Protein AF-A0A1Q9GLV5-F1 (afdb_monomer_lite)

Foldseek 3Di:
DDYDDDDDDDDDDDDDDDDDDDDDDDDDDDDDPPPDDPDDPDVVVVPPVVVPPPDPPQPDDDPDDDDDCCLPPVDDPDQVSQAAFQDALLVVLCLLVDDVVDPSPSLQVVCVVVVHHQADWLCVQAQVVQQDWDDLPPLQKIKGWDCVLWPRHGSNVLSVVQQFLPTWTWMWMFGPDPPDDGDTDIDTARQGNLSSLLSSLQSQLCCCVGHYVDPHHNVRSNVLSVVLVSQLVNVQSVCCVVPVDDDSVDPSNNVSSVVSSVVRVRGD

pLDDT: mean 71.19, std 22.94, range [28.81, 94.62]

Organism: NCBI:txid1903952

Secondary structure (DSSP, 8-state):
--------------------------------TTS--SS-SSGGGGTTGGG----GGGS---SS----THHHHS--S-GGGSPBPPPPHHHHHHHHH--TTSTTHHHHHHHHHTT--TTSBHHHHHTGGGSS-EE-TTTSEEEEE-TTTS---BHHHHTTSTT-TT--EEEEEEESS-SS----EEEEE--TTHHHHHHHHHHHHHSTTTTB--S--HHHHHHHHHHHHHHHHHHHHHHHHHHSS--TT-HHHHHHHHHHHHHH----

Structure (mmCIF, N/CA/C/O backbone):
data_AF-A0A1Q9GLV5-F1
#
_entry.id   AF-A0A1Q9GLV5-F1
#
loop_
_atom_site.group_PDB
_atom_site.id
_atom_site.type_symbol
_atom_site.label_atom_id
_atom_site.label_alt_id
_atom_site.label_comp_id
_atom_site.label_asym_id
_atom_site.label_entity_id
_atom_site.label_seq_id
_atom_site.pdbx_PDB_ins_code
_atom_site.Cartn_x
_atom_site.Cartn_y
_at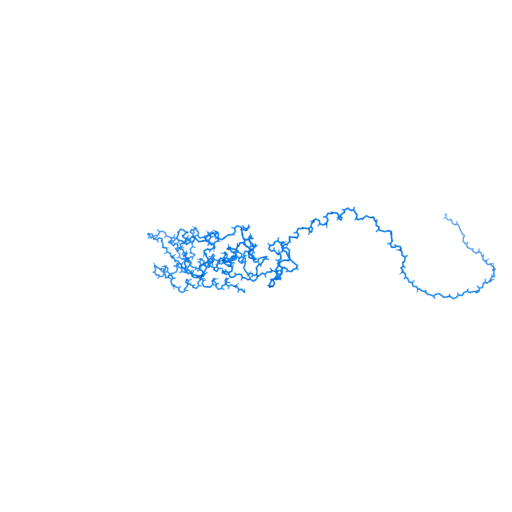om_site.Cartn_z
_atom_site.occupancy
_atom_site.B_iso_or_equiv
_atom_site.auth_seq_id
_atom_site.auth_comp_id
_atom_site.auth_asym_id
_atom_site.auth_atom_id
_atom_site.pdbx_PDB_model_num
ATOM 1 N N . MET A 1 1 ? 102.477 36.289 12.787 1.00 35.75 1 MET A N 1
ATOM 2 C CA . MET A 1 1 ? 102.521 35.799 11.394 1.00 35.75 1 MET A CA 1
ATOM 3 C C . MET A 1 1 ? 101.622 36.728 10.584 1.00 35.75 1 MET A C 1
ATOM 5 O O . MET A 1 1 ? 100.422 36.513 10.580 1.00 35.75 1 MET A O 1
ATOM 9 N N . ASN A 1 2 ? 102.067 37.931 10.198 1.00 30.98 2 ASN A N 1
ATOM 10 C CA . ASN A 1 2 ? 103.143 38.253 9.235 1.00 30.98 2 ASN A CA 1
ATOM 11 C C . ASN A 1 2 ? 102.692 37.824 7.821 1.00 30.98 2 ASN A C 1
ATOM 13 O O . ASN A 1 2 ? 102.516 36.631 7.608 1.00 30.98 2 ASN A O 1
ATOM 17 N N . GLN A 1 3 ? 102.252 38.760 6.964 1.00 30.94 3 GLN A N 1
ATOM 18 C CA . GLN A 1 3 ? 103.076 39.624 6.078 1.00 30.94 3 GLN A CA 1
ATOM 19 C C . GLN A 1 3 ? 103.468 38.882 4.773 1.00 30.94 3 GLN A C 1
ATOM 21 O O . GLN A 1 3 ? 103.772 37.698 4.833 1.00 30.94 3 GLN A O 1
ATOM 26 N N . ASP A 1 4 ? 103.484 39.491 3.577 1.00 33.00 4 ASP A N 1
ATOM 27 C CA . ASP A 1 4 ? 103.386 40.927 3.240 1.00 33.00 4 ASP A CA 1
ATOM 28 C C . ASP A 1 4 ? 103.011 41.203 1.751 1.00 33.00 4 ASP A C 1
ATOM 30 O O . ASP A 1 4 ? 102.854 40.262 0.976 1.00 33.00 4 ASP A O 1
ATOM 34 N N . LYS A 1 5 ? 103.020 42.497 1.365 1.00 37.03 5 LYS A N 1
ATOM 35 C CA . LYS A 1 5 ? 103.255 43.089 0.015 1.00 37.03 5 LYS A CA 1
ATOM 36 C C . LYS A 1 5 ? 102.122 43.226 -1.030 1.00 37.03 5 LYS A C 1
ATOM 38 O O . LYS A 1 5 ? 101.892 42.360 -1.863 1.00 37.03 5 LYS A O 1
ATOM 43 N N . SER A 1 6 ? 101.513 44.421 -1.016 1.00 33.56 6 SER A N 1
ATOM 44 C CA . SER A 1 6 ? 101.646 45.529 -2.010 1.00 33.56 6 SER A CA 1
ATOM 45 C C . SER A 1 6 ? 101.788 45.270 -3.533 1.00 33.56 6 SER A C 1
ATOM 47 O O . SER A 1 6 ? 102.523 44.390 -3.961 1.00 33.56 6 SER A O 1
ATOM 49 N N . ALA A 1 7 ? 101.195 46.174 -4.334 1.00 32.94 7 ALA A N 1
ATOM 50 C CA . ALA A 1 7 ? 101.165 46.208 -5.813 1.00 32.94 7 ALA A CA 1
ATOM 51 C C . ALA A 1 7 ? 102.219 47.161 -6.464 1.00 32.94 7 ALA A C 1
ATOM 53 O O . ALA A 1 7 ? 103.202 47.474 -5.796 1.00 32.94 7 ALA A O 1
ATOM 54 N N . ILE A 1 8 ? 101.938 47.673 -7.694 1.00 35.97 8 ILE A N 1
ATOM 55 C CA . ILE A 1 8 ? 102.691 48.666 -8.536 1.00 35.97 8 ILE A CA 1
ATOM 56 C C . ILE A 1 8 ? 103.732 47.988 -9.492 1.00 35.97 8 ILE A C 1
ATOM 58 O O . ILE A 1 8 ? 104.358 47.029 -9.053 1.00 35.97 8 ILE A O 1
ATOM 62 N N . HIS A 1 9 ? 103.961 48.319 -10.791 1.00 29.77 9 HIS A N 1
ATOM 63 C CA . HIS A 1 9 ? 103.621 49.457 -11.702 1.00 29.77 9 HIS A CA 1
ATOM 64 C C . HIS A 1 9 ? 103.436 49.032 -13.205 1.00 29.77 9 HIS A C 1
ATOM 66 O O . HIS A 1 9 ? 103.974 48.010 -13.618 1.00 29.77 9 HIS A O 1
ATOM 72 N N . ASP A 1 10 ? 102.727 49.872 -13.981 1.00 30.47 10 ASP A N 1
ATOM 73 C CA . ASP A 1 10 ? 102.897 50.390 -15.376 1.00 30.47 10 ASP A CA 1
ATOM 74 C C . ASP A 1 10 ? 103.252 49.558 -16.645 1.00 30.47 10 ASP A C 1
ATOM 76 O O . ASP A 1 10 ? 104.354 49.052 -16.820 1.00 30.47 10 ASP A O 1
ATOM 80 N N . ASP A 1 11 ? 102.283 49.571 -17.582 1.00 31.55 11 ASP A N 1
ATOM 81 C CA . ASP A 1 11 ? 102.237 50.291 -18.890 1.00 31.55 11 ASP A CA 1
ATOM 82 C C . ASP A 1 11 ? 103.284 50.103 -20.026 1.00 31.55 11 ASP A C 1
ATOM 84 O O . ASP A 1 11 ? 104.479 50.346 -19.864 1.00 31.55 11 ASP A O 1
ATOM 88 N N . SER A 1 12 ? 102.781 49.790 -21.240 1.00 31.00 12 SER A N 1
ATOM 89 C CA . SER A 1 12 ? 102.971 50.536 -22.521 1.00 31.00 12 SER A CA 1
ATOM 90 C C . SER A 1 12 ? 102.646 49.682 -23.776 1.00 31.00 12 SER A C 1
ATOM 92 O O . SER A 1 12 ? 102.962 48.495 -23.807 1.00 31.00 12 SER A O 1
ATOM 94 N N . GLY A 1 13 ? 102.063 50.272 -24.847 1.00 28.81 13 GLY A N 1
ATOM 95 C CA . GLY A 1 13 ? 102.130 49.684 -26.214 1.00 28.81 13 GLY A CA 1
ATOM 96 C C . GLY A 1 13 ? 100.891 49.658 -27.148 1.00 28.81 13 GLY A C 1
ATOM 97 O O . GLY A 1 13 ? 100.452 48.579 -27.514 1.00 28.81 13 GLY A O 1
ATOM 98 N N . GLN A 1 14 ? 100.417 50.827 -27.606 1.00 31.78 14 GLN A N 1
ATOM 99 C CA . GLN A 1 14 ? 99.788 51.126 -28.928 1.00 31.78 14 GLN A CA 1
ATOM 100 C C . GLN A 1 14 ? 98.630 50.272 -29.535 1.00 31.78 14 GLN A C 1
ATOM 102 O O . GLN A 1 14 ? 98.791 49.126 -29.933 1.00 31.78 14 GLN A O 1
ATOM 107 N N . GLU A 1 15 ? 97.487 50.951 -29.741 1.00 31.88 15 GLU A N 1
ATOM 108 C CA . GLU A 1 15 ? 96.717 51.136 -31.005 1.00 31.88 15 GLU A CA 1
ATOM 109 C C . GLU A 1 15 ? 96.939 50.142 -32.180 1.00 31.88 15 GLU A C 1
ATOM 111 O O . GLU A 1 15 ? 98.065 49.931 -32.617 1.00 31.88 15 GLU A O 1
ATOM 116 N N . SER A 1 16 ? 95.925 49.595 -32.876 1.00 33.28 16 SER A N 1
ATOM 117 C CA . SER A 1 16 ? 94.488 49.950 -33.060 1.00 33.28 16 SER A CA 1
ATOM 118 C C . SER A 1 16 ? 93.696 48.697 -33.584 1.00 33.28 16 SER A C 1
ATOM 120 O O . SER A 1 16 ? 94.214 47.596 -33.430 1.00 33.28 16 SER A O 1
ATOM 122 N N . ASN A 1 17 ? 92.478 48.672 -34.171 1.00 31.92 17 ASN A N 1
ATOM 123 C CA . ASN A 1 17 ? 91.589 49.688 -34.773 1.00 31.92 17 ASN A CA 1
ATOM 124 C C . ASN A 1 17 ? 90.102 49.214 -34.903 1.00 31.92 17 ASN A C 1
ATOM 126 O O . ASN A 1 17 ? 89.716 48.190 -34.345 1.00 31.92 17 ASN A O 1
ATOM 130 N N . SER A 1 18 ? 89.286 49.975 -35.645 1.00 36.53 18 SER A N 1
ATOM 131 C CA . SER A 1 18 ? 87.864 49.796 -36.028 1.00 36.53 18 SER A CA 1
ATOM 132 C C . SER A 1 18 ? 87.563 48.614 -36.984 1.00 36.53 18 SER A C 1
ATOM 134 O O . SER A 1 18 ? 88.443 48.219 -37.746 1.00 36.53 18 SER A O 1
ATOM 136 N N . ALA A 1 19 ? 86.348 48.031 -37.085 1.00 34.34 19 ALA A N 1
ATOM 137 C CA . ALA A 1 19 ? 85.066 48.074 -36.323 1.00 34.34 19 ALA A CA 1
ATOM 138 C C . ALA A 1 19 ? 84.216 46.802 -36.731 1.00 34.34 19 ALA A C 1
ATOM 140 O O . ALA A 1 19 ? 84.849 45.815 -37.098 1.00 34.34 19 ALA A O 1
ATOM 141 N N . ASP A 1 20 ? 82.873 46.633 -36.720 1.00 30.88 20 ASP A N 1
ATOM 142 C CA . ASP A 1 20 ? 81.690 47.513 -36.555 1.00 30.88 20 ASP A CA 1
ATOM 143 C C . ASP A 1 20 ? 80.352 46.725 -36.324 1.00 30.88 20 ASP A C 1
ATOM 145 O O . ASP A 1 20 ? 80.324 45.509 -36.502 1.00 30.88 20 ASP A O 1
ATOM 149 N N . ASN A 1 21 ? 79.251 47.442 -36.023 1.00 36.94 21 ASN A N 1
ATOM 150 C CA . ASN A 1 21 ? 77.799 47.102 -36.110 1.00 36.94 21 ASN A CA 1
ATOM 151 C C . ASN A 1 21 ? 77.153 45.916 -35.320 1.00 36.94 21 ASN A C 1
ATOM 153 O O . ASN A 1 21 ? 77.114 44.773 -35.769 1.00 36.94 21 ASN A O 1
ATOM 157 N N . ASP A 1 22 ? 76.508 46.285 -34.201 1.00 31.33 22 ASP A N 1
ATOM 158 C CA . ASP A 1 22 ? 75.138 45.976 -33.698 1.00 31.33 22 ASP A CA 1
ATOM 159 C C . ASP A 1 22 ? 74.426 44.586 -33.748 1.00 31.33 22 ASP A C 1
ATOM 161 O O . ASP A 1 22 ? 74.103 44.033 -34.795 1.00 31.33 22 ASP A O 1
ATOM 165 N N . VAL A 1 23 ? 74.057 44.102 -32.540 1.00 38.62 23 VAL A N 1
ATOM 166 C CA . VAL A 1 23 ? 72.680 43.957 -31.952 1.00 38.62 23 VAL A CA 1
ATOM 167 C C . VAL A 1 23 ? 71.500 43.698 -32.939 1.00 38.62 23 VAL A C 1
ATOM 169 O O . VAL A 1 23 ? 71.318 44.441 -33.890 1.00 38.62 23 VAL A O 1
ATOM 172 N N . ASP A 1 24 ? 70.595 42.707 -32.789 1.00 30.02 24 ASP A N 1
ATOM 173 C CA . ASP A 1 24 ? 69.767 42.353 -31.608 1.00 30.02 24 ASP A CA 1
ATOM 174 C C . ASP A 1 24 ? 69.281 40.865 -31.559 1.00 30.02 24 ASP A C 1
ATOM 176 O O . ASP A 1 24 ? 69.601 40.019 -32.393 1.00 30.02 24 ASP A O 1
ATOM 180 N N . ARG A 1 25 ? 68.479 40.551 -30.533 1.00 36.19 25 ARG A N 1
ATOM 181 C CA . ARG A 1 25 ? 67.848 39.278 -30.148 1.00 36.19 25 ARG A CA 1
ATOM 182 C C . ARG A 1 25 ? 66.867 38.665 -31.159 1.00 36.19 25 ARG A C 1
ATOM 184 O O . ARG A 1 25 ? 65.949 39.315 -31.647 1.00 36.19 25 ARG A O 1
ATOM 191 N N . SER A 1 26 ? 66.820 37.333 -31.142 1.00 31.53 26 SER A N 1
ATOM 192 C CA . SER A 1 26 ? 65.590 36.616 -30.747 1.00 31.53 26 SER A CA 1
ATOM 193 C C . SER A 1 26 ? 65.948 35.289 -30.057 1.00 31.53 26 SER A C 1
ATOM 195 O O . SER A 1 26 ? 67.096 34.847 -30.116 1.00 31.53 26 SER A O 1
ATOM 197 N N . ALA A 1 27 ? 65.011 34.690 -29.316 1.00 38.31 27 ALA A N 1
ATOM 198 C CA . ALA A 1 27 ? 65.270 33.529 -28.459 1.00 38.31 27 ALA A CA 1
ATOM 199 C C . ALA A 1 27 ? 64.507 32.272 -28.912 1.00 38.31 27 ALA A C 1
ATOM 201 O O . ALA A 1 27 ? 63.450 32.370 -29.522 1.00 38.31 27 ALA A O 1
ATOM 202 N N . THR A 1 28 ? 65.027 31.104 -28.510 1.00 36.38 28 THR A N 1
ATOM 203 C CA . THR A 1 28 ? 64.319 29.807 -28.409 1.00 36.38 28 THR A CA 1
ATOM 204 C C . THR A 1 28 ? 63.501 29.331 -29.620 1.00 36.38 28 THR A C 1
ATOM 206 O O . THR A 1 28 ? 62.328 29.653 -29.739 1.00 36.38 28 THR A O 1
ATOM 209 N N . GLU A 1 29 ? 64.045 28.389 -30.396 1.00 36.31 29 GLU A N 1
ATOM 210 C CA . GLU A 1 29 ? 63.700 26.951 -30.322 1.00 36.31 29 GLU A CA 1
ATOM 211 C C . GLU A 1 29 ? 64.567 26.132 -31.303 1.00 36.31 29 GLU A C 1
ATOM 213 O O . GLU A 1 29 ? 64.920 26.613 -32.374 1.00 36.31 29 GLU A O 1
ATOM 218 N N . GLY A 1 30 ? 64.947 24.889 -30.957 1.00 37.47 30 GLY A N 1
ATOM 219 C CA . GLY A 1 30 ? 65.794 24.088 -31.862 1.00 37.47 30 GLY A CA 1
ATOM 220 C C . GLY A 1 30 ? 66.530 22.879 -31.275 1.00 37.47 30 GLY A C 1
ATOM 221 O O . GLY A 1 30 ? 67.746 22.780 -31.423 1.00 37.47 30 GLY A O 1
ATOM 222 N N . LYS A 1 31 ? 65.840 21.929 -30.621 1.00 36.25 31 LYS A N 1
ATOM 223 C CA . LYS A 1 31 ? 66.461 20.656 -30.180 1.00 36.25 31 LYS A CA 1
ATOM 224 C C . LYS A 1 31 ? 65.655 19.411 -30.582 1.00 36.25 31 LYS A C 1
ATOM 226 O O . LYS A 1 31 ? 64.683 19.055 -29.933 1.00 36.25 31 LYS A O 1
ATOM 231 N N . SER A 1 32 ? 66.130 18.763 -31.653 1.00 44.03 32 SER A N 1
ATOM 232 C CA . SER A 1 32 ? 65.918 17.371 -32.114 1.00 44.03 32 SER A CA 1
ATOM 233 C C . SER A 1 32 ? 64.623 16.630 -31.717 1.00 44.03 32 SER A C 1
ATOM 235 O O . SER A 1 32 ? 64.441 16.196 -30.581 1.00 44.03 32 SER A O 1
ATOM 237 N N . ARG A 1 33 ? 63.769 16.339 -32.711 1.00 49.41 33 ARG A N 1
ATOM 238 C CA . ARG A 1 33 ? 62.456 15.680 -32.526 1.00 49.41 33 ARG A CA 1
ATOM 239 C C . ARG A 1 33 ? 62.492 14.138 -32.423 1.00 49.41 33 ARG A C 1
ATOM 241 O O . ARG A 1 33 ? 61.428 13.531 -32.351 1.00 49.41 33 ARG A O 1
ATOM 248 N N . PHE A 1 34 ? 63.667 13.490 -32.412 1.00 41.31 34 PHE A N 1
ATOM 249 C CA . PHE A 1 34 ? 63.786 12.030 -32.628 1.00 41.31 34 PHE A CA 1
ATOM 250 C C . PHE A 1 34 ? 64.564 11.218 -31.566 1.00 41.31 34 PHE A C 1
ATOM 252 O O . PHE A 1 34 ? 64.985 10.102 -31.852 1.00 41.31 34 PHE A O 1
ATOM 259 N N . SER A 1 35 ? 64.704 11.697 -30.320 1.00 43.44 35 SER A N 1
ATOM 260 C CA . SER A 1 35 ? 65.386 10.929 -29.247 1.00 43.44 35 SER A CA 1
ATOM 261 C C . SER A 1 35 ? 64.619 10.833 -27.913 1.00 43.44 35 SER A C 1
ATOM 263 O O . SER A 1 35 ? 65.161 11.083 -26.839 1.00 43.44 35 SER A O 1
ATOM 265 N N . ARG A 1 36 ? 63.328 10.458 -27.963 1.00 43.69 36 ARG A N 1
ATOM 266 C CA . ARG A 1 36 ? 62.525 10.029 -26.788 1.00 43.69 36 ARG A CA 1
ATOM 267 C C . ARG A 1 36 ? 61.497 8.933 -27.143 1.00 43.69 36 ARG A C 1
ATOM 269 O O . ARG A 1 36 ? 60.293 9.160 -27.082 1.00 43.69 36 ARG A O 1
ATOM 276 N N . ARG A 1 37 ? 61.957 7.729 -27.518 1.00 53.66 37 ARG A N 1
ATOM 277 C CA . ARG A 1 37 ? 61.105 6.525 -27.707 1.00 53.66 37 ARG A CA 1
ATOM 278 C C . ARG A 1 37 ? 61.757 5.239 -27.169 1.00 53.66 37 ARG A C 1
ATOM 280 O O . ARG A 1 37 ? 62.260 4.424 -27.931 1.00 53.66 37 ARG A O 1
ATOM 287 N N . ARG A 1 38 ? 61.741 5.114 -25.838 1.00 52.00 38 ARG A N 1
ATOM 288 C CA . ARG A 1 38 ? 61.977 3.954 -24.937 1.00 52.00 38 ARG A CA 1
ATOM 289 C C . ARG A 1 38 ? 61.998 4.615 -23.543 1.00 52.00 38 ARG A C 1
ATOM 291 O O . ARG A 1 38 ? 62.852 5.461 -23.323 1.00 52.00 38 ARG A O 1
ATOM 298 N N . PHE A 1 39 ? 61.046 4.434 -22.627 1.00 46.28 39 PHE A N 1
ATOM 299 C CA . PHE A 1 39 ? 60.157 3.298 -22.358 1.00 46.28 39 PHE A CA 1
ATOM 300 C C . PHE A 1 39 ? 58.669 3.706 -22.300 1.00 46.28 39 PHE A C 1
ATOM 302 O O . PHE A 1 39 ? 58.315 4.538 -21.477 1.00 46.28 39 PHE A O 1
ATOM 309 N N . LEU A 1 40 ? 57.798 3.068 -23.097 1.00 47.00 40 LEU A N 1
ATOM 310 C CA . LEU A 1 40 ? 56.334 2.972 -22.874 1.00 47.00 40 LEU A CA 1
ATOM 311 C C . LEU A 1 40 ? 55.751 1.706 -23.561 1.00 47.00 40 LEU A C 1
ATOM 313 O O . LEU A 1 40 ? 54.698 1.742 -24.188 1.00 47.00 40 LEU A O 1
ATOM 317 N N . HIS A 1 41 ? 56.447 0.565 -23.470 1.00 45.41 41 HIS A N 1
ATOM 318 C CA . HIS A 1 41 ? 56.042 -0.697 -24.117 1.00 45.41 41 HIS A CA 1
ATOM 319 C C . HIS A 1 41 ? 55.951 -1.873 -23.130 1.00 45.41 41 HIS A C 1
ATOM 321 O O . HIS A 1 41 ? 56.657 -2.865 -23.261 1.00 45.41 41 HIS A O 1
ATOM 327 N N . THR A 1 42 ? 55.035 -1.759 -22.166 1.00 45.97 42 THR A N 1
ATOM 328 C CA . THR A 1 42 ? 54.494 -2.897 -21.388 1.00 45.97 42 THR A CA 1
ATOM 329 C C . THR A 1 42 ? 53.065 -2.607 -20.922 1.00 45.97 42 THR A C 1
ATOM 331 O O . THR A 1 42 ? 52.165 -3.401 -21.178 1.00 45.97 42 THR A O 1
ATOM 334 N N . SER A 1 43 ? 52.805 -1.429 -20.344 1.00 42.91 43 SER A N 1
ATOM 335 C CA . SER A 1 43 ? 51.483 -1.081 -19.781 1.00 42.91 43 SER A CA 1
ATOM 336 C C . SER A 1 43 ? 50.356 -0.910 -20.813 1.00 42.91 43 SER A C 1
ATOM 338 O O . SER A 1 43 ? 49.184 -1.022 -20.468 1.00 42.91 43 SER A O 1
ATOM 340 N N . ALA A 1 44 ? 50.680 -0.663 -22.088 1.00 44.12 44 ALA A N 1
ATOM 341 C CA . ALA A 1 44 ? 49.685 -0.478 -23.150 1.00 44.12 44 ALA A CA 1
ATOM 342 C C . ALA A 1 44 ? 49.002 -1.788 -23.602 1.00 44.12 44 ALA A C 1
ATOM 344 O O . ALA A 1 44 ? 47.941 -1.740 -24.221 1.00 44.12 44 ALA A O 1
ATOM 345 N N . ALA A 1 45 ? 49.571 -2.958 -23.283 1.00 44.56 45 ALA A N 1
ATOM 346 C CA . ALA A 1 45 ? 49.066 -4.255 -23.746 1.00 44.56 45 ALA A CA 1
ATOM 347 C C . ALA A 1 45 ? 47.826 -4.767 -22.981 1.00 44.56 45 ALA A C 1
ATOM 349 O O . ALA A 1 45 ? 47.166 -5.692 -23.443 1.00 44.56 45 ALA A O 1
ATOM 350 N N . ILE A 1 46 ? 47.489 -4.168 -21.832 1.00 43.34 46 ILE A N 1
ATOM 351 C CA . ILE A 1 46 ? 46.376 -4.604 -20.963 1.00 43.34 46 ILE A CA 1
ATOM 352 C C . ILE A 1 46 ? 45.102 -3.753 -21.193 1.00 43.34 46 ILE A C 1
ATOM 354 O O . ILE A 1 46 ? 44.014 -4.108 -20.743 1.00 43.34 46 ILE A O 1
ATOM 358 N N . SER A 1 47 ? 45.201 -2.654 -21.955 1.00 43.44 47 SER A N 1
ATOM 359 C CA . SER A 1 47 ? 44.130 -1.654 -22.118 1.00 43.44 47 SER A CA 1
ATOM 360 C C . SER A 1 47 ? 43.465 -1.579 -23.512 1.00 43.44 47 SER A C 1
ATOM 362 O O . SER A 1 47 ? 43.129 -0.489 -23.975 1.00 43.44 47 SER A O 1
ATOM 364 N N . PRO A 1 48 ? 43.240 -2.717 -24.200 1.00 37.56 48 PRO A N 1
ATOM 365 C CA . PRO A 1 48 ? 42.047 -2.836 -25.055 1.00 37.56 48 PRO A CA 1
ATOM 366 C C . PRO A 1 48 ? 40.958 -3.714 -24.426 1.00 37.56 48 PRO A C 1
ATOM 368 O O . PRO A 1 48 ? 39.778 -3.387 -24.512 1.00 37.56 48 PRO A O 1
ATOM 371 N N . VAL A 1 49 ? 41.345 -4.799 -23.743 1.00 37.88 49 VAL A N 1
ATOM 372 C CA . VAL A 1 49 ? 40.417 -5.844 -23.263 1.00 37.88 49 VAL A CA 1
ATOM 373 C C . VAL A 1 49 ? 39.399 -5.289 -22.258 1.00 37.88 49 VAL A C 1
ATOM 375 O O . VAL A 1 49 ? 38.213 -5.599 -22.345 1.00 37.88 49 VAL A O 1
ATOM 378 N N . LEU A 1 50 ? 39.829 -4.393 -21.362 1.00 41.56 50 LEU A N 1
ATOM 379 C CA . LEU A 1 50 ? 38.959 -3.754 -20.363 1.00 41.56 50 LEU A CA 1
ATOM 380 C C . LEU A 1 50 ? 37.927 -2.768 -20.951 1.00 41.56 50 LEU A C 1
ATOM 382 O O . LEU A 1 50 ? 37.007 -2.369 -20.242 1.00 41.56 50 LEU A O 1
ATOM 386 N N . PHE A 1 51 ? 38.023 -2.406 -22.237 1.00 41.88 51 PHE A N 1
ATOM 387 C CA . PHE A 1 51 ? 37.022 -1.584 -22.932 1.00 41.88 51 PHE A CA 1
ATOM 388 C C . PHE A 1 51 ? 36.088 -2.390 -23.855 1.00 41.88 51 PHE A C 1
ATOM 390 O O . PHE A 1 51 ? 35.141 -1.828 -24.412 1.00 41.88 51 PHE A O 1
ATOM 397 N N . SER A 1 52 ? 36.303 -3.703 -23.994 1.00 38.09 52 SER A N 1
ATOM 398 C CA . SER A 1 52 ? 35.628 -4.556 -24.987 1.00 38.09 52 SER A CA 1
ATOM 399 C C . SER A 1 52 ? 34.367 -5.283 -24.492 1.00 38.09 52 SER A C 1
ATOM 401 O O . SER A 1 52 ? 33.832 -6.116 -25.216 1.00 38.09 52 SER A O 1
ATOM 403 N N . LEU A 1 53 ? 33.829 -4.938 -23.314 1.00 37.75 53 LEU A N 1
ATOM 404 C CA . LEU A 1 53 ? 32.510 -5.404 -22.840 1.00 37.75 53 LEU A CA 1
ATOM 405 C C . LEU A 1 53 ? 31.374 -4.386 -23.074 1.00 37.75 53 LEU A C 1
ATOM 407 O O . LEU A 1 53 ? 30.356 -4.387 -22.383 1.00 37.75 53 LEU A O 1
ATOM 411 N N . LYS A 1 54 ? 31.500 -3.545 -24.110 1.00 40.47 54 LYS A N 1
ATOM 412 C CA . LYS A 1 54 ? 30.341 -2.867 -24.711 1.00 40.47 54 LYS A CA 1
ATOM 413 C C . LYS A 1 54 ? 29.527 -3.888 -25.511 1.00 40.47 54 LYS A C 1
ATOM 415 O O . LYS A 1 54 ? 29.894 -4.245 -26.631 1.00 40.47 54 LYS A O 1
ATOM 420 N N . SER A 1 55 ? 28.427 -4.367 -24.934 1.00 38.88 55 SER A N 1
ATOM 421 C CA . SER A 1 55 ? 27.517 -5.295 -25.612 1.00 38.88 55 SER A CA 1
ATOM 422 C C . SER A 1 55 ? 26.952 -4.682 -26.904 1.00 38.88 55 SER A C 1
ATOM 424 O O . SER A 1 55 ? 26.719 -3.475 -27.004 1.00 38.88 55 SER A O 1
ATOM 426 N N . HIS A 1 56 ? 26.710 -5.521 -27.914 1.00 34.72 56 HIS A N 1
ATOM 427 C CA . HIS A 1 56 ? 26.253 -5.092 -29.247 1.00 34.72 56 HIS A CA 1
ATOM 428 C C . HIS A 1 56 ? 24.790 -4.585 -29.289 1.00 34.72 56 HIS A C 1
ATOM 430 O O . HIS A 1 56 ? 24.244 -4.346 -30.360 1.00 34.72 56 HIS A O 1
ATOM 436 N N . ALA A 1 57 ? 24.149 -4.370 -28.137 1.00 41.16 57 ALA A N 1
ATOM 437 C CA . ALA A 1 57 ? 22.749 -3.955 -28.014 1.00 41.16 57 ALA A CA 1
ATOM 438 C C . ALA A 1 57 ? 22.497 -2.446 -28.248 1.00 41.16 57 ALA A C 1
ATOM 440 O O . ALA A 1 57 ? 21.402 -1.964 -27.983 1.00 41.16 57 ALA A O 1
ATOM 441 N N . SER A 1 58 ? 23.497 -1.678 -28.694 1.00 40.06 58 SER A N 1
ATOM 442 C CA . SER A 1 58 ? 23.476 -0.201 -28.693 1.00 40.06 58 SER A CA 1
ATOM 443 C C . SER A 1 58 ? 23.278 0.465 -30.067 1.00 40.06 58 SER A C 1
ATOM 445 O O . SER A 1 58 ? 23.347 1.688 -30.156 1.00 40.06 58 SER A O 1
ATOM 447 N N . TRP A 1 59 ? 23.042 -0.315 -31.131 1.00 36.88 59 TRP A N 1
ATOM 448 C CA . TRP A 1 59 ? 22.995 0.160 -32.529 1.00 36.88 59 TRP A CA 1
ATOM 449 C C . TRP A 1 59 ? 21.732 -0.280 -33.308 1.00 36.88 59 TRP A C 1
ATOM 451 O O . TRP A 1 59 ? 21.733 -0.287 -34.537 1.00 36.88 59 TRP A O 1
ATOM 461 N N . GLY A 1 60 ? 20.645 -0.649 -32.619 1.00 29.77 60 GLY A N 1
ATOM 462 C CA . GLY A 1 60 ? 19.392 -1.094 -33.245 1.00 29.77 60 GLY A CA 1
ATOM 463 C C . GLY A 1 60 ? 18.157 -0.385 -32.686 1.00 29.77 60 GLY A C 1
ATOM 464 O O . GLY A 1 60 ? 17.955 -0.382 -31.478 1.00 29.77 60 GLY A O 1
ATOM 465 N N . SER A 1 61 ? 17.313 0.139 -33.585 1.00 32.09 61 SER A N 1
ATOM 466 C CA . SER A 1 61 ? 16.132 0.980 -33.306 1.00 32.09 61 SER A CA 1
ATOM 467 C C . SER A 1 61 ? 16.461 2.366 -32.706 1.00 32.09 61 SER A C 1
ATOM 469 O O . SER A 1 61 ? 17.379 2.514 -31.910 1.00 32.09 61 SER A O 1
ATOM 471 N N . GLY A 1 62 ? 15.776 3.462 -33.043 1.00 29.28 62 GLY A N 1
ATOM 472 C CA . GLY A 1 62 ? 14.646 3.620 -33.965 1.00 29.28 62 GLY A CA 1
ATOM 473 C C . GLY A 1 62 ? 13.547 4.477 -33.336 1.00 29.28 62 GLY A C 1
ATOM 474 O O . GLY A 1 62 ? 12.758 3.971 -32.553 1.00 29.28 62 GLY A O 1
ATOM 475 N N . ALA A 1 63 ? 13.525 5.770 -33.683 1.00 33.22 63 ALA A N 1
ATOM 476 C CA . ALA A 1 63 ? 12.492 6.764 -33.353 1.00 33.22 63 ALA A CA 1
ATOM 477 C C . ALA A 1 63 ? 11.920 6.747 -31.909 1.00 33.22 63 ALA A C 1
ATOM 479 O O . ALA A 1 63 ? 10.925 6.087 -31.624 1.00 33.22 63 ALA A O 1
ATOM 480 N N . GLY A 1 64 ? 12.468 7.596 -31.026 1.00 34.53 64 GLY A N 1
ATOM 481 C CA . GLY A 1 64 ? 11.749 8.073 -29.827 1.00 34.53 64 GLY A CA 1
ATOM 482 C C . GLY A 1 64 ? 12.394 7.812 -28.462 1.00 34.53 64 GLY A C 1
ATOM 483 O O . GLY A 1 64 ? 11.934 8.379 -27.477 1.00 34.53 64 GLY A O 1
ATOM 484 N N . GLY A 1 65 ? 13.464 7.017 -28.377 1.00 37.91 65 GLY A N 1
ATOM 485 C CA . GLY A 1 65 ? 14.232 6.818 -27.139 1.00 37.91 65 GLY A CA 1
ATOM 486 C C . GLY A 1 65 ? 15.652 7.371 -27.251 1.00 37.91 65 GLY A C 1
ATOM 487 O O . GLY A 1 65 ? 16.387 6.975 -28.153 1.00 37.91 65 GLY A O 1
ATOM 488 N N . GLN A 1 66 ? 16.065 8.257 -26.337 1.00 39.62 66 GLN A N 1
ATOM 489 C CA . GLN A 1 66 ? 17.489 8.575 -26.182 1.00 39.62 66 GLN A CA 1
ATOM 490 C C . GLN A 1 66 ? 18.179 7.444 -25.407 1.00 39.62 66 GLN A C 1
ATOM 492 O O . GLN A 1 66 ? 17.700 6.997 -24.366 1.00 39.62 66 GLN A O 1
ATOM 497 N N . ASN A 1 67 ? 19.284 6.938 -25.959 1.00 43.19 67 ASN A N 1
ATOM 498 C CA . ASN A 1 67 ? 19.899 5.689 -25.515 1.00 43.19 67 ASN A CA 1
ATOM 499 C C . ASN A 1 67 ? 20.578 5.817 -24.147 1.00 43.19 67 ASN A C 1
ATOM 501 O O . ASN A 1 67 ? 21.682 6.346 -24.026 1.00 43.19 67 ASN A O 1
ATOM 505 N N . CYS A 1 68 ? 19.944 5.231 -23.136 1.00 47.00 68 CYS A N 1
ATOM 506 C CA . CYS A 1 68 ? 20.430 5.195 -21.766 1.00 47.00 68 CYS A CA 1
ATOM 507 C C . CYS A 1 68 ? 20.700 3.757 -21.330 1.00 47.00 68 CYS A C 1
ATOM 509 O O . CYS A 1 68 ? 19.830 3.061 -20.808 1.00 47.00 68 CYS A O 1
ATOM 511 N N . SER A 1 69 ? 21.944 3.312 -21.516 1.00 43.16 69 SER A N 1
ATOM 512 C CA . SER A 1 69 ? 22.381 1.943 -21.223 1.00 43.16 69 SER A CA 1
ATOM 513 C C . SER A 1 69 ? 22.436 1.593 -19.728 1.00 43.16 69 SER A C 1
ATOM 515 O O . SER A 1 69 ? 22.874 0.496 -19.396 1.00 43.16 69 SER A O 1
ATOM 517 N N . ILE A 1 70 ? 21.962 2.461 -18.820 1.00 45.56 70 ILE A N 1
ATOM 518 C CA . ILE A 1 70 ? 21.975 2.261 -17.356 1.00 45.56 70 ILE A CA 1
ATOM 519 C C . ILE A 1 70 ? 21.440 0.879 -16.962 1.00 45.56 70 ILE A C 1
ATOM 521 O O . ILE A 1 70 ? 22.089 0.189 -16.180 1.00 45.56 70 ILE A O 1
ATOM 525 N N . MET A 1 71 ? 20.329 0.432 -17.565 1.00 40.06 71 MET A N 1
ATOM 526 C CA . MET A 1 71 ? 19.709 -0.876 -17.286 1.00 40.06 71 MET A CA 1
ATOM 527 C C . MET A 1 71 ? 20.591 -2.100 -17.624 1.00 40.06 71 MET A C 1
ATOM 529 O O . MET A 1 71 ? 20.213 -3.220 -17.294 1.00 40.06 71 MET A O 1
ATOM 533 N N . VAL A 1 72 ? 21.734 -1.911 -18.297 1.00 40.97 72 VAL A N 1
ATOM 534 C CA . VAL A 1 72 ? 22.651 -2.982 -18.735 1.00 40.97 72 VAL A CA 1
ATOM 535 C C . VAL A 1 72 ? 24.114 -2.709 -18.345 1.00 40.97 72 VAL A C 1
ATOM 537 O O . VAL A 1 72 ? 24.861 -3.657 -18.120 1.00 40.97 72 VAL A O 1
ATOM 540 N N . SER A 1 73 ? 24.545 -1.444 -18.254 1.00 42.19 73 SER A N 1
ATOM 541 C CA . SER A 1 73 ? 25.952 -1.059 -18.044 1.00 42.19 73 SER A CA 1
ATOM 542 C C . SER A 1 73 ? 26.229 -0.185 -16.818 1.00 42.19 73 SER A C 1
ATOM 544 O O . SER A 1 73 ? 27.399 0.101 -16.565 1.00 42.19 73 SER A O 1
ATOM 546 N N . GLY A 1 74 ? 25.207 0.301 -16.100 1.00 40.47 74 GLY A N 1
ATOM 547 C CA . GLY A 1 74 ? 25.331 1.223 -14.954 1.00 40.47 74 GLY A CA 1
ATOM 548 C C . GLY A 1 74 ? 25.813 2.644 -15.302 1.00 40.47 74 GLY A C 1
ATOM 549 O O . GLY A 1 74 ? 25.248 3.625 -14.831 1.00 40.47 74 GLY A O 1
ATOM 550 N N . ASN A 1 75 ? 26.807 2.767 -16.181 1.00 42.91 75 ASN A N 1
ATOM 551 C CA . ASN A 1 75 ? 27.319 4.031 -16.702 1.00 42.91 75 ASN A CA 1
ATOM 552 C C . ASN A 1 75 ? 26.413 4.607 -17.799 1.00 42.91 75 ASN A C 1
ATOM 554 O O . ASN A 1 75 ? 26.093 3.912 -18.766 1.00 42.91 75 ASN A O 1
ATOM 558 N N . ALA A 1 76 ? 26.113 5.903 -17.695 1.00 51.12 76 ALA A N 1
ATOM 559 C CA . ALA A 1 76 ? 25.607 6.744 -18.777 1.00 51.12 76 ALA A CA 1
ATOM 560 C C . ALA A 1 76 ? 26.292 8.118 -18.739 1.00 51.12 76 ALA A C 1
ATOM 562 O O . ALA A 1 76 ? 26.592 8.634 -17.665 1.00 51.12 76 ALA A O 1
ATOM 563 N N . SER A 1 77 ? 26.510 8.724 -19.910 1.00 44.31 77 SER A N 1
ATOM 564 C CA . SER A 1 77 ? 27.227 10.003 -20.055 1.00 44.31 77 SER A CA 1
ATOM 565 C C . SER A 1 77 ? 26.528 11.188 -19.378 1.00 44.31 77 SER A C 1
ATOM 567 O O . SER A 1 77 ? 27.172 12.184 -19.067 1.00 44.31 77 SER A O 1
ATOM 569 N N . ASN A 1 78 ? 25.214 11.090 -19.161 1.00 46.41 78 ASN A N 1
ATOM 570 C CA . ASN A 1 78 ? 24.438 12.020 -18.350 1.00 46.41 78 ASN A CA 1
ATOM 571 C C . ASN A 1 78 ? 23.286 11.252 -17.668 1.00 46.41 78 ASN A C 1
ATOM 573 O O . ASN A 1 78 ? 22.257 11.021 -18.305 1.00 46.41 78 ASN A O 1
ATOM 577 N N . PRO A 1 79 ? 23.424 10.836 -16.393 1.00 49.56 79 PRO A N 1
ATOM 578 C CA . PRO A 1 79 ? 22.400 10.035 -15.722 1.00 49.56 79 PRO A CA 1
ATOM 579 C C . PRO A 1 79 ? 21.084 10.796 -15.497 1.00 49.56 79 PRO A C 1
ATOM 581 O O . PRO A 1 79 ? 20.029 10.170 -15.440 1.00 49.56 79 PRO A O 1
ATOM 584 N N . GLN A 1 80 ? 21.102 12.134 -15.444 1.00 48.84 80 GLN A N 1
ATOM 585 C CA . GLN A 1 80 ? 19.884 12.939 -15.274 1.00 48.84 80 GLN A CA 1
ATOM 586 C C . GLN A 1 80 ? 18.983 12.921 -16.518 1.00 48.84 80 GLN A C 1
ATOM 588 O O . GLN A 1 80 ? 17.767 13.040 -16.378 1.00 48.84 80 GLN A O 1
ATOM 593 N N . LEU A 1 81 ? 19.551 12.722 -17.714 1.00 46.44 81 LEU A N 1
ATOM 594 C CA . LEU A 1 81 ? 18.796 12.494 -18.958 1.00 46.44 81 LEU A CA 1
ATOM 595 C C . LEU A 1 81 ? 18.327 11.035 -19.119 1.00 46.44 81 LEU A C 1
ATOM 597 O O . LEU A 1 81 ? 17.645 10.718 -20.088 1.00 46.44 81 LEU A O 1
ATOM 601 N N . CYS A 1 82 ? 18.685 10.153 -18.181 1.00 55.06 82 CYS A N 1
ATOM 602 C CA . CYS A 1 82 ? 18.453 8.710 -18.262 1.00 55.06 82 CYS A CA 1
ATOM 603 C C . CYS A 1 82 ? 17.495 8.146 -17.206 1.00 55.06 82 CYS A C 1
ATOM 605 O O . CYS A 1 82 ? 17.223 6.945 -17.201 1.00 55.06 82 CYS A O 1
ATOM 607 N N . SER A 1 83 ? 16.982 8.999 -16.325 1.00 58.88 83 SER A N 1
ATOM 608 C CA . SER A 1 83 ? 15.910 8.668 -15.393 1.00 58.88 83 SER A CA 1
ATOM 609 C C . SER A 1 83 ? 14.547 8.819 -16.076 1.00 58.88 83 SER A C 1
ATOM 611 O O . SER A 1 83 ? 14.246 9.904 -16.575 1.00 58.88 83 SER A O 1
ATOM 613 N N . TYR A 1 84 ? 13.719 7.779 -16.049 1.00 72.94 84 TYR A N 1
ATOM 614 C CA . TYR A 1 84 ? 12.328 7.844 -16.502 1.00 72.94 84 TYR A CA 1
ATOM 615 C C . TYR A 1 84 ? 11.443 8.557 -15.478 1.00 72.94 84 TYR A C 1
ATOM 617 O O . TYR A 1 84 ? 11.728 8.537 -14.282 1.00 72.94 84 TYR A O 1
ATOM 625 N N . ASP A 1 85 ? 10.343 9.135 -15.941 1.00 82.62 85 ASP A N 1
ATOM 626 C CA . ASP A 1 85 ? 9.245 9.601 -15.097 1.00 82.62 85 ASP A CA 1
ATOM 627 C C . ASP A 1 85 ? 8.546 8.460 -14.334 1.00 82.62 85 ASP A C 1
ATOM 629 O O . ASP A 1 85 ? 8.722 7.274 -14.641 1.00 82.62 85 ASP A O 1
ATOM 633 N N . ALA A 1 86 ? 7.791 8.821 -13.294 1.00 87.62 86 ALA A N 1
ATOM 634 C CA . ALA A 1 86 ? 7.184 7.870 -12.369 1.00 87.62 86 ALA A CA 1
ATOM 635 C C . ALA A 1 86 ? 6.110 7.011 -13.057 1.00 87.62 86 ALA A C 1
ATOM 637 O O . ALA A 1 86 ? 5.115 7.507 -13.579 1.00 87.62 86 ALA A O 1
ATOM 638 N N . VAL A 1 87 ? 6.311 5.692 -13.043 1.00 89.50 87 VAL A N 1
ATOM 639 C CA . VAL A 1 87 ? 5.574 4.749 -13.887 1.00 89.50 87 VAL A CA 1
ATOM 640 C C . VAL A 1 87 ? 4.214 4.397 -13.279 1.00 89.50 87 VAL A C 1
ATOM 642 O O . VAL A 1 87 ? 4.122 3.965 -12.128 1.00 89.50 87 VAL A O 1
ATOM 645 N N . ASP A 1 88 ? 3.151 4.538 -14.071 1.00 91.00 88 ASP A N 1
ATOM 646 C CA . ASP A 1 88 ? 1.782 4.223 -13.661 1.00 91.00 88 ASP A CA 1
ATOM 647 C C . ASP A 1 88 ? 1.542 2.700 -13.456 1.00 91.00 88 ASP A C 1
ATOM 649 O O . ASP A 1 88 ? 2.306 1.857 -13.947 1.00 91.00 88 ASP A O 1
ATOM 653 N N . PRO A 1 89 ? 0.458 2.286 -12.766 1.00 91.62 89 PRO A N 1
ATOM 654 C CA . PRO A 1 89 ? 0.205 0.871 -12.494 1.00 91.62 89 PRO A CA 1
ATOM 655 C C . PRO A 1 89 ? -0.082 -0.008 -13.724 1.00 91.62 89 PRO A C 1
ATOM 657 O O . PRO A 1 89 ? 0.177 -1.213 -13.686 1.00 91.62 89 PRO A O 1
ATOM 660 N N . GLN A 1 90 ? -0.627 0.546 -14.810 1.00 90.69 90 GLN A N 1
ATOM 661 C CA . GLN A 1 90 ? -0.874 -0.182 -16.058 1.00 90.69 90 GLN A CA 1
ATOM 662 C C . GLN A 1 90 ? 0.448 -0.450 -16.787 1.00 90.69 90 GLN A C 1
ATOM 664 O O . GLN A 1 90 ? 0.681 -1.581 -17.230 1.00 90.69 90 GLN A O 1
ATOM 669 N N . ARG A 1 91 ? 1.352 0.531 -16.839 1.00 90.50 91 ARG A N 1
ATOM 670 C CA . ARG A 1 91 ? 2.706 0.358 -17.381 1.00 90.50 91 ARG A CA 1
ATOM 671 C C . ARG A 1 91 ? 3.554 -0.574 -16.504 1.00 90.50 91 ARG A C 1
ATOM 673 O O . ARG A 1 91 ? 4.226 -1.450 -17.047 1.00 90.50 91 ARG A O 1
ATOM 680 N N . TRP A 1 92 ? 3.421 -0.544 -15.174 1.00 93.00 92 TRP A N 1
ATOM 681 C CA . TRP A 1 92 ? 3.983 -1.598 -14.307 1.00 93.00 92 TRP A CA 1
ATOM 682 C C . TRP A 1 92 ? 3.398 -2.990 -14.593 1.00 93.00 92 TRP A C 1
ATOM 684 O O . TRP A 1 92 ? 4.135 -3.979 -14.606 1.00 93.00 92 TRP A O 1
ATOM 694 N N . SER A 1 93 ? 2.096 -3.090 -14.885 1.00 93.19 93 SER A N 1
ATOM 695 C CA . SER A 1 93 ? 1.453 -4.349 -15.297 1.00 93.19 93 SER A CA 1
ATOM 696 C C . SER A 1 93 ? 2.066 -4.909 -16.590 1.00 93.19 93 SER A C 1
ATOM 698 O O . SER A 1 93 ? 2.239 -6.124 -16.706 1.00 93.19 93 SER A O 1
ATOM 700 N N . GLN A 1 94 ? 2.461 -4.041 -17.531 1.00 91.94 94 GLN A N 1
ATOM 701 C CA . GLN A 1 94 ? 3.216 -4.421 -18.733 1.00 91.94 94 GLN A CA 1
ATOM 702 C C . GLN A 1 94 ? 4.640 -4.883 -18.383 1.00 91.94 94 GLN A C 1
ATOM 704 O O . GLN A 1 94 ? 5.022 -5.983 -18.781 1.00 91.94 94 GLN A O 1
ATOM 709 N N . VAL A 1 95 ? 5.400 -4.112 -17.589 1.00 91.12 95 VAL A N 1
ATOM 710 C CA . VAL A 1 95 ? 6.774 -4.470 -17.164 1.00 91.12 95 VAL A CA 1
ATOM 711 C C . VAL A 1 95 ? 6.804 -5.866 -16.533 1.00 91.12 95 VAL A C 1
ATOM 713 O O . VAL A 1 95 ? 7.574 -6.724 -16.958 1.00 91.12 95 VAL A O 1
ATOM 716 N N . ILE A 1 96 ? 5.905 -6.147 -15.587 1.00 92.94 96 ILE A N 1
ATOM 717 C CA . ILE A 1 96 ? 5.813 -7.438 -14.883 1.00 92.94 96 ILE A CA 1
ATOM 718 C C . ILE A 1 96 ? 5.496 -8.620 -15.824 1.00 92.94 96 ILE A C 1
ATOM 720 O O . ILE A 1 96 ? 5.852 -9.764 -15.520 1.00 92.94 96 ILE A O 1
ATOM 724 N N . ARG A 1 97 ? 4.846 -8.365 -16.966 1.00 91.31 97 ARG A N 1
ATOM 725 C CA . ARG A 1 97 ? 4.463 -9.376 -17.971 1.00 91.31 97 ARG A CA 1
ATOM 726 C C . ARG A 1 97 ? 5.459 -9.490 -19.136 1.00 91.31 97 ARG A C 1
ATOM 728 O O . ARG A 1 97 ? 5.374 -10.466 -19.881 1.00 91.31 97 ARG A O 1
ATOM 735 N N . SER A 1 98 ? 6.384 -8.538 -19.267 1.00 90.19 98 SER A N 1
ATOM 736 C CA . SER A 1 98 ? 7.285 -8.390 -20.418 1.00 90.19 98 SER A CA 1
ATOM 737 C C . SER A 1 98 ? 8.181 -9.610 -20.667 1.00 90.19 98 SER A C 1
ATOM 739 O O . SER A 1 98 ? 8.610 -10.290 -19.729 1.00 90.19 98 SER A O 1
ATOM 741 N N . ARG A 1 99 ? 8.447 -9.919 -21.935 1.00 91.88 99 ARG A N 1
ATOM 742 C CA . ARG A 1 99 ? 9.246 -11.059 -22.411 1.00 91.88 99 ARG A CA 1
ATOM 743 C C . ARG A 1 99 ? 10.605 -10.591 -22.928 1.00 91.88 99 ARG A C 1
ATOM 745 O O . ARG A 1 99 ? 10.790 -9.421 -23.237 1.00 91.88 99 ARG A O 1
ATOM 752 N N . GLN A 1 100 ? 11.556 -11.515 -23.048 1.00 86.25 100 GLN A N 1
ATOM 753 C CA . GLN A 1 100 ? 12.850 -11.224 -23.664 1.00 86.25 100 GLN A CA 1
ATOM 754 C C . GLN A 1 100 ? 12.635 -10.717 -25.100 1.00 86.25 100 GLN A C 1
ATOM 756 O O . GLN A 1 100 ? 12.045 -11.421 -25.915 1.00 86.25 100 GLN A O 1
ATOM 761 N N . GLY A 1 101 ? 13.094 -9.494 -25.377 1.00 78.75 101 GLY A N 1
ATOM 762 C CA . GLY A 1 101 ? 12.820 -8.758 -26.618 1.00 78.75 101 GLY A CA 1
ATOM 763 C C . GLY A 1 101 ? 11.959 -7.503 -26.418 1.00 78.75 101 GLY A C 1
ATOM 764 O O . GLY A 1 101 ? 12.075 -6.572 -27.208 1.00 78.75 101 GLY A O 1
ATOM 765 N N . ASP A 1 102 ? 11.167 -7.424 -25.345 1.00 82.06 102 ASP A N 1
ATOM 766 C CA . ASP A 1 102 ? 10.379 -6.230 -25.025 1.00 82.06 102 ASP A CA 1
ATOM 767 C C . ASP A 1 102 ? 11.268 -5.119 -24.436 1.00 82.06 102 ASP A C 1
ATOM 769 O O . ASP A 1 102 ? 12.098 -5.369 -23.558 1.00 82.06 102 ASP A O 1
ATOM 773 N N . ASN A 1 103 ? 11.014 -3.861 -24.813 1.00 79.62 103 ASN A N 1
ATOM 774 C CA . ASN A 1 103 ? 11.753 -2.687 -24.313 1.00 79.62 103 ASN A CA 1
ATOM 775 C C . ASN A 1 103 ? 11.723 -2.535 -22.774 1.00 79.62 103 ASN A C 1
ATOM 777 O O . ASN A 1 103 ? 12.603 -1.906 -22.193 1.00 79.62 103 ASN A O 1
ATOM 781 N N . THR A 1 104 ? 10.719 -3.104 -22.097 1.00 84.31 104 THR A N 1
ATOM 782 C CA . THR A 1 104 ? 10.567 -3.086 -20.629 1.00 84.31 104 THR A CA 1
ATOM 783 C C . THR A 1 104 ? 11.199 -4.292 -19.923 1.00 84.31 104 THR A C 1
ATOM 785 O O . THR A 1 104 ? 11.250 -4.320 -18.690 1.00 84.31 104 THR A O 1
ATOM 788 N N . TYR A 1 105 ? 11.724 -5.269 -20.668 1.00 81.88 105 TYR A N 1
ATOM 789 C CA . TYR A 1 105 ? 12.305 -6.491 -20.111 1.00 81.88 105 TYR A CA 1
ATOM 790 C C . TYR A 1 105 ? 13.509 -6.268 -19.178 1.00 81.88 105 TYR A C 1
ATOM 792 O O . TYR A 1 105 ? 13.552 -6.926 -18.137 1.00 81.88 105 TYR A O 1
ATOM 800 N N . PRO A 1 106 ? 14.450 -5.332 -19.437 1.00 83.88 106 PRO A N 1
ATOM 801 C CA . PRO A 1 106 ? 15.559 -5.086 -18.511 1.00 83.88 106 PRO A CA 1
ATOM 802 C C . PRO A 1 106 ? 15.086 -4.606 -17.130 1.00 83.88 106 PRO A C 1
ATOM 804 O O . PRO A 1 106 ? 15.640 -5.014 -16.111 1.00 83.88 106 PRO A O 1
ATOM 807 N N . LEU A 1 107 ? 14.001 -3.823 -17.072 1.00 84.69 107 LEU A N 1
ATOM 808 C CA . LEU A 1 107 ? 13.387 -3.384 -15.814 1.00 84.69 107 LEU A CA 1
A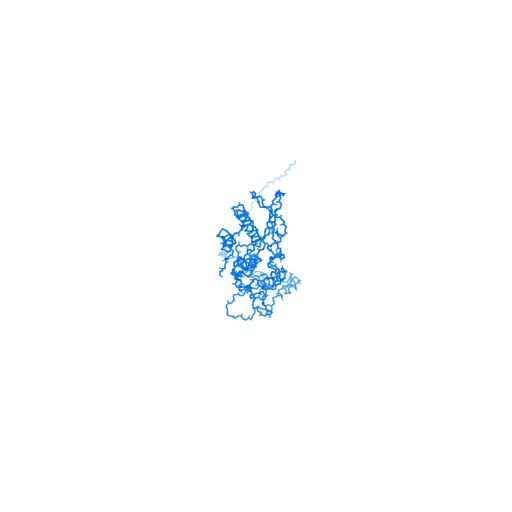TOM 809 C C . LEU A 1 107 ? 12.727 -4.560 -15.067 1.00 84.69 107 LEU A C 1
ATOM 811 O O . LEU A 1 107 ? 12.846 -4.666 -13.846 1.00 84.69 107 LEU A O 1
ATOM 815 N N . ARG A 1 108 ? 12.111 -5.505 -15.795 1.00 88.00 108 ARG A N 1
ATOM 816 C CA . ARG A 1 108 ? 11.623 -6.774 -15.223 1.00 88.00 108 ARG A CA 1
ATOM 817 C C . ARG A 1 108 ? 12.769 -7.645 -14.696 1.00 88.00 108 ARG A C 1
ATOM 819 O O . ARG A 1 108 ? 12.632 -8.256 -13.638 1.00 88.00 108 ARG A O 1
ATOM 826 N N . GLN A 1 109 ? 13.888 -7.709 -15.414 1.00 86.50 109 GLN A N 1
ATOM 827 C CA . GLN A 1 109 ? 15.075 -8.452 -14.990 1.00 86.50 109 GLN A CA 1
ATOM 828 C C . GLN A 1 109 ? 15.698 -7.835 -13.729 1.00 86.50 109 GLN A C 1
ATOM 830 O O . GLN A 1 109 ? 16.029 -8.570 -12.802 1.00 86.50 109 GLN A O 1
ATOM 835 N N . ALA A 1 110 ? 15.777 -6.505 -13.643 1.00 84.88 110 ALA A N 1
ATOM 836 C CA . ALA A 1 110 ? 16.253 -5.808 -12.450 1.00 84.88 110 ALA A CA 1
ATOM 837 C C . ALA A 1 110 ? 15.359 -6.064 -11.218 1.00 84.88 110 ALA A C 1
ATOM 839 O O . ALA A 1 110 ? 15.887 -6.323 -10.137 1.00 84.88 110 ALA A O 1
ATOM 840 N N . LEU A 1 111 ? 14.027 -6.093 -11.383 1.00 88.25 111 LEU A N 1
ATOM 841 C CA . LEU A 1 111 ? 13.106 -6.518 -10.316 1.00 88.25 111 LEU A CA 1
ATOM 842 C C . LEU A 1 111 ? 13.371 -7.963 -9.868 1.00 88.25 111 LEU A C 1
ATOM 844 O O . LEU A 1 111 ? 13.531 -8.203 -8.672 1.00 88.25 111 LEU A O 1
ATOM 848 N N . ASN A 1 112 ? 13.482 -8.908 -10.813 1.00 88.25 112 ASN A N 1
ATOM 849 C CA . ASN A 1 112 ? 13.751 -10.317 -10.498 1.00 88.25 112 ASN A CA 1
ATOM 850 C C . ASN A 1 112 ? 15.083 -10.486 -9.737 1.00 88.25 112 ASN A C 1
ATOM 852 O O . ASN A 1 112 ? 15.149 -11.271 -8.793 1.00 88.25 112 ASN A O 1
ATOM 856 N N . ASN A 1 113 ? 16.127 -9.735 -10.116 1.00 86.00 113 ASN A N 1
ATOM 857 C CA . ASN A 1 113 ? 17.417 -9.717 -9.415 1.00 86.00 113 ASN A CA 1
ATOM 858 C C . ASN A 1 113 ? 17.273 -9.186 -7.975 1.00 86.00 113 ASN A C 1
ATOM 860 O O . ASN A 1 113 ? 17.926 -9.688 -7.064 1.00 86.00 113 ASN A O 1
ATOM 864 N N . GLY A 1 114 ? 16.379 -8.215 -7.761 1.00 84.06 114 GLY A N 1
ATOM 865 C CA . GLY A 1 114 ? 15.946 -7.735 -6.444 1.00 84.06 114 GLY A CA 1
ATOM 866 C C . GLY A 1 114 ? 14.941 -8.639 -5.718 1.00 84.06 114 GLY A C 1
ATOM 867 O O . GLY A 1 114 ? 14.335 -8.195 -4.749 1.00 84.06 114 GLY A O 1
ATOM 868 N N . GLN A 1 115 ? 14.723 -9.874 -6.187 1.00 88.81 115 GLN A N 1
ATOM 869 C CA . GLN A 1 115 ? 13.745 -10.849 -5.668 1.00 88.81 115 GLN A CA 1
ATOM 870 C C . GLN A 1 115 ? 12.263 -10.412 -5.753 1.00 88.81 115 GLN A C 1
ATOM 872 O O . GLN A 1 115 ? 11.367 -11.116 -5.277 1.00 88.81 115 GLN A O 1
ATOM 877 N N . ILE A 1 116 ? 11.968 -9.297 -6.427 1.00 90.12 116 ILE A N 1
ATOM 878 C CA . ILE A 1 116 ? 10.607 -8.809 -6.667 1.00 90.12 116 ILE A CA 1
ATOM 879 C C . ILE A 1 116 ? 10.108 -9.363 -8.003 1.00 90.12 116 ILE A C 1
ATOM 881 O O . ILE A 1 116 ? 10.760 -9.261 -9.037 1.00 90.12 116 ILE A O 1
ATOM 885 N N . SER A 1 117 ? 8.916 -9.951 -8.011 1.00 92.31 117 SER A N 1
ATOM 886 C CA . SER A 1 117 ? 8.347 -10.583 -9.200 1.00 92.31 117 SER A CA 1
ATOM 887 C C . SER A 1 117 ? 6.836 -10.386 -9.268 1.00 92.31 117 SER A C 1
ATOM 889 O O . SER A 1 117 ? 6.179 -10.113 -8.266 1.00 92.31 117 SER A O 1
ATOM 891 N N . GLY A 1 118 ? 6.233 -10.646 -10.431 1.00 89.81 118 GLY A N 1
ATOM 892 C CA . GLY A 1 118 ? 4.769 -10.711 -10.550 1.00 89.81 118 GLY A CA 1
ATOM 893 C C . GLY A 1 118 ? 4.107 -11.763 -9.647 1.00 89.81 118 GLY A C 1
ATOM 894 O O . GLY A 1 118 ? 2.889 -11.732 -9.467 1.00 89.81 118 GLY A O 1
ATOM 895 N N . SER A 1 119 ? 4.895 -12.690 -9.097 1.00 91.88 119 SER A N 1
ATOM 896 C CA . SER A 1 119 ? 4.492 -13.724 -8.142 1.00 91.88 119 SER A CA 1
ATOM 897 C C . SER A 1 119 ? 4.618 -13.315 -6.672 1.00 91.88 119 SER A C 1
ATOM 899 O O . SER A 1 119 ? 4.005 -13.984 -5.846 1.00 91.88 119 SER A O 1
ATOM 901 N N . THR A 1 120 ? 5.365 -12.256 -6.346 1.00 92.31 120 THR A N 1
ATOM 902 C CA . THR A 1 120 ? 5.552 -11.766 -4.970 1.00 92.31 120 THR A CA 1
ATOM 903 C C . THR A 1 120 ? 4.212 -11.326 -4.377 1.00 92.31 120 THR A C 1
ATOM 905 O O . THR A 1 120 ? 3.394 -10.715 -5.075 1.00 92.31 120 THR A O 1
ATOM 908 N N . TYR A 1 121 ? 3.967 -11.663 -3.110 1.00 90.38 121 TYR A N 1
ATOM 909 C CA . TYR A 1 121 ? 2.696 -11.399 -2.435 1.00 90.38 121 TYR A CA 1
ATOM 910 C C . TYR A 1 121 ? 2.653 -9.992 -1.827 1.00 90.38 121 TYR A C 1
ATOM 912 O O . TYR A 1 121 ? 3.608 -9.542 -1.199 1.00 90.38 121 TYR A O 1
ATOM 920 N N . PHE A 1 122 ? 1.511 -9.317 -1.962 1.00 88.81 122 PHE A N 1
ATOM 921 C CA . PHE A 1 122 ? 1.254 -7.992 -1.390 1.00 88.81 122 PHE A CA 1
ATOM 922 C C . PHE A 1 122 ? 1.439 -7.989 0.135 1.00 88.81 122 PHE A C 1
ATOM 924 O O . PHE A 1 122 ? 2.105 -7.118 0.689 1.00 88.81 122 PHE A O 1
ATOM 931 N N . ASN A 1 123 ? 0.910 -9.017 0.802 1.00 86.81 123 ASN A N 1
ATOM 932 C CA . ASN A 1 123 ? 0.918 -9.123 2.259 1.00 86.81 123 ASN A CA 1
ATOM 933 C C . ASN A 1 123 ? 2.358 -9.200 2.813 1.00 86.81 123 ASN A C 1
ATOM 935 O O . ASN A 1 123 ? 2.658 -8.584 3.833 1.00 86.81 123 ASN A O 1
ATOM 939 N N . GLN A 1 124 ? 3.266 -9.869 2.087 1.00 84.88 124 GLN A N 1
ATOM 940 C CA . GLN A 1 124 ? 4.690 -9.970 2.436 1.00 84.88 124 GLN A CA 1
ATOM 941 C C . GLN A 1 124 ? 5.426 -8.623 2.363 1.00 84.88 124 GLN A C 1
ATOM 943 O O . GLN A 1 124 ? 6.306 -8.390 3.184 1.00 84.88 124 GLN A O 1
ATOM 948 N N . LEU A 1 125 ? 5.070 -7.749 1.412 1.00 85.62 125 LEU A N 1
ATOM 949 C CA . LEU A 1 125 ? 5.710 -6.437 1.250 1.00 85.62 125 LEU A CA 1
ATOM 950 C C . LEU A 1 125 ? 5.192 -5.391 2.245 1.00 85.62 125 LEU A C 1
ATOM 952 O O . LEU A 1 125 ? 5.975 -4.601 2.756 1.00 85.62 125 LEU A O 1
ATOM 956 N N . PHE A 1 126 ? 3.881 -5.369 2.507 1.00 87.62 126 PHE A N 1
ATOM 957 C CA . PHE A 1 126 ? 3.243 -4.229 3.182 1.00 87.62 126 PHE A CA 1
ATOM 958 C C . PHE A 1 126 ? 2.607 -4.550 4.536 1.00 87.62 126 PHE A C 1
ATOM 960 O O . PHE A 1 126 ? 2.428 -3.647 5.350 1.00 87.62 126 PHE A O 1
ATOM 967 N N . LEU A 1 127 ? 2.206 -5.803 4.777 1.00 86.06 127 LEU A N 1
ATOM 968 C CA . LEU A 1 127 ? 1.295 -6.144 5.881 1.00 86.06 127 LEU A CA 1
ATOM 969 C C . LEU A 1 127 ? 1.945 -6.980 6.991 1.00 86.06 127 LEU A C 1
ATOM 971 O O . LEU A 1 127 ? 1.353 -7.113 8.059 1.00 86.06 127 LEU A O 1
ATOM 975 N N . SER A 1 128 ? 3.167 -7.479 6.775 1.00 85.31 128 SER A N 1
ATOM 976 C CA . SER A 1 128 ? 3.958 -8.236 7.758 1.00 85.31 128 SER A CA 1
ATOM 977 C C . SER A 1 128 ? 4.002 -7.608 9.172 1.00 85.31 128 SER A C 1
ATOM 979 O O . SER A 1 128 ? 3.778 -8.341 10.138 1.00 85.31 128 SER A O 1
ATOM 981 N N . PRO A 1 129 ? 4.159 -6.271 9.352 1.00 86.06 129 PRO A N 1
ATOM 982 C CA . PRO A 1 129 ? 4.131 -5.645 10.685 1.00 86.06 129 PRO A CA 1
ATOM 983 C C . PRO A 1 129 ? 2.812 -5.830 11.459 1.00 86.06 129 PRO A C 1
ATOM 985 O O . PRO A 1 129 ? 2.787 -5.707 12.683 1.00 86.06 129 PRO A O 1
ATOM 988 N N . PHE A 1 130 ? 1.715 -6.128 10.759 1.00 89.06 130 PHE A N 1
ATOM 989 C CA . PHE A 1 130 ? 0.364 -6.236 11.315 1.00 89.06 130 PHE A CA 1
ATOM 990 C C . PHE A 1 130 ? -0.105 -7.681 11.519 1.00 89.06 130 PHE A C 1
ATOM 992 O O . PHE A 1 130 ? -1.248 -7.902 11.912 1.00 89.06 130 PHE A O 1
ATOM 999 N N . TYR A 1 131 ? 0.753 -8.679 11.281 1.00 86.81 131 TYR A N 1
ATOM 1000 C CA . TYR A 1 131 ? 0.427 -10.089 11.540 1.00 86.81 131 TYR A CA 1
ATOM 1001 C C . TYR A 1 131 ? 0.336 -10.410 13.044 1.00 86.81 131 TYR A C 1
ATOM 1003 O O . TYR A 1 131 ? -0.284 -11.399 13.440 1.00 86.81 131 TYR A O 1
ATOM 1011 N N . HIS A 1 132 ? 0.945 -9.573 13.884 1.00 89.44 132 HIS A N 1
ATOM 1012 C CA . HIS A 1 132 ? 0.884 -9.643 15.341 1.00 89.44 132 HIS A CA 1
ATOM 1013 C C . HIS A 1 132 ? -0.112 -8.615 15.897 1.00 89.44 132 HIS A C 1
ATOM 1015 O O . HIS A 1 132 ? -0.470 -7.655 15.216 1.00 89.44 132 HIS A O 1
ATOM 1021 N N . TRP A 1 133 ? -0.561 -8.815 17.138 1.00 90.88 133 TRP A N 1
ATOM 1022 C CA . TRP A 1 133 ? -1.430 -7.858 17.824 1.00 90.88 133 TRP A CA 1
ATOM 1023 C C . TRP A 1 133 ? -0.696 -6.536 18.081 1.00 90.88 133 TRP A C 1
ATOM 1025 O O . TRP A 1 133 ? 0.332 -6.514 18.754 1.00 90.88 133 TRP A O 1
ATOM 1035 N N . GLN A 1 134 ? -1.263 -5.446 17.573 1.00 91.88 134 GLN A N 1
ATOM 1036 C CA . GLN A 1 134 ? -0.830 -4.068 17.775 1.00 91.88 134 GLN A CA 1
ATOM 1037 C C . GLN A 1 134 ? -1.849 -3.349 18.667 1.00 91.88 134 GLN A C 1
ATOM 1039 O O . GLN A 1 134 ? -3.050 -3.367 18.390 1.00 91.88 134 GLN A O 1
ATOM 1044 N N . THR A 1 135 ? -1.401 -2.705 19.743 1.00 89.56 135 THR A N 1
ATOM 1045 C CA . THR A 1 135 ? -2.290 -1.925 20.621 1.00 89.56 135 THR A CA 1
ATOM 1046 C C . THR A 1 135 ? -2.666 -0.605 19.952 1.00 89.56 135 THR A C 1
ATOM 1048 O O . THR A 1 135 ? -1.791 0.112 19.469 1.00 89.56 135 THR A O 1
ATOM 1051 N N . VAL A 1 136 ? -3.951 -0.242 19.964 1.00 87.69 136 VAL A N 1
ATOM 1052 C CA . VAL A 1 136 ? -4.421 1.088 19.553 1.00 87.69 136 VAL A CA 1
ATOM 1053 C C . VAL A 1 136 ? -4.241 2.046 20.742 1.00 87.69 136 VAL A C 1
ATOM 1055 O O . VAL A 1 136 ? -4.942 1.892 21.751 1.00 87.69 136 VAL A O 1
ATOM 1058 N N . PRO A 1 137 ? -3.314 3.026 20.689 1.00 80.38 137 PRO A N 1
ATOM 1059 C CA . PRO A 1 137 ? -2.991 3.844 21.856 1.00 80.38 137 PRO A CA 1
ATOM 1060 C C . PRO A 1 137 ? -4.203 4.632 22.359 1.00 80.38 137 PRO A C 1
ATOM 1062 O O . PRO A 1 137 ? -4.906 5.261 21.572 1.00 80.38 137 PRO A O 1
ATOM 1065 N N . LEU A 1 138 ? -4.422 4.622 23.677 1.00 76.31 138 LEU A N 1
ATOM 1066 C CA . LEU A 1 138 ? -5.478 5.379 24.370 1.00 76.31 138 LEU A CA 1
ATOM 1067 C C . LEU A 1 138 ? -6.933 5.028 23.980 1.00 76.31 138 LEU A C 1
ATOM 1069 O O . LEU A 1 138 ? -7.843 5.748 24.385 1.00 76.31 138 LEU A O 1
ATOM 1073 N N . LYS A 1 139 ? -7.186 3.945 23.223 1.00 82.19 139 LYS A N 1
ATOM 1074 C CA . LYS A 1 139 ? -8.552 3.560 22.794 1.00 82.19 139 LYS A CA 1
ATOM 1075 C C . LYS A 1 139 ? -9.152 2.338 23.494 1.00 82.19 139 LYS A C 1
ATOM 1077 O O . LYS A 1 139 ? -10.341 2.098 23.323 1.00 82.19 139 LYS A O 1
ATOM 1082 N N . GLY A 1 140 ? -8.357 1.563 24.238 1.00 86.25 140 GLY A N 1
ATOM 1083 C CA . GLY A 1 140 ? -8.812 0.331 24.908 1.00 86.25 140 GLY A CA 1
ATOM 1084 C C . GLY A 1 140 ? -8.884 -0.918 24.014 1.00 86.25 140 GLY A C 1
ATOM 1085 O O . GLY A 1 140 ? -9.318 -1.967 24.480 1.00 86.25 140 GLY A O 1
ATOM 1086 N N . TRP A 1 141 ? -8.422 -0.828 22.762 1.00 89.88 141 TRP A N 1
ATOM 1087 C CA . TRP A 1 141 ? -8.431 -1.922 21.784 1.00 89.88 141 TRP A CA 1
ATOM 1088 C C . TRP A 1 141 ? -7.020 -2.334 21.361 1.00 89.88 141 TRP A C 1
ATOM 1090 O O . TRP A 1 141 ? -6.105 -1.508 21.292 1.00 89.88 141 TRP A O 1
ATOM 1100 N N . LYS A 1 142 ? -6.875 -3.596 20.964 1.00 92.94 142 LYS A N 1
ATOM 1101 C CA . LYS A 1 142 ? -5.769 -4.112 20.146 1.00 92.94 142 LYS A CA 1
ATOM 1102 C C . LYS A 1 142 ? -6.332 -4.628 18.820 1.00 92.94 142 LYS A C 1
ATOM 1104 O O . LYS A 1 142 ? -7.479 -5.070 18.754 1.00 92.94 142 LYS A O 1
ATOM 1109 N N . PHE A 1 143 ? -5.535 -4.567 17.761 1.00 93.56 143 PHE A N 1
ATOM 1110 C CA . PHE A 1 143 ? -5.919 -5.039 16.433 1.00 93.56 143 PHE A CA 1
ATOM 1111 C C . PHE A 1 143 ? -4.812 -5.875 15.794 1.00 93.56 143 PHE A C 1
ATOM 1113 O O . PHE A 1 143 ? -3.639 -5.746 16.138 1.00 93.56 143 PHE A O 1
ATOM 1120 N N . LYS A 1 144 ? -5.178 -6.728 14.845 1.00 92.62 144 LYS A N 1
ATOM 1121 C CA . LYS A 1 144 ? -4.243 -7.405 13.937 1.00 92.62 144 LYS A CA 1
ATOM 1122 C C . LYS A 1 144 ? -4.853 -7.484 12.548 1.00 92.62 144 LYS A C 1
ATOM 1124 O O . LYS A 1 144 ? -6.070 -7.378 12.388 1.00 92.62 144 LYS A O 1
ATOM 1129 N N . LEU A 1 145 ? -4.022 -7.715 11.546 1.00 89.44 145 LEU A N 1
ATOM 1130 C CA . LEU A 1 145 ? -4.455 -7.946 10.179 1.00 89.44 145 LEU A CA 1
ATOM 1131 C C . LEU A 1 145 ? -4.536 -9.454 9.920 1.00 89.44 145 LEU A C 1
ATOM 1133 O O . LEU A 1 145 ? -3.530 -10.165 9.897 1.00 89.44 145 LEU A O 1
ATOM 1137 N N . SER A 1 146 ? -5.755 -9.952 9.735 1.00 81.62 146 SER A N 1
ATOM 1138 C CA . SER A 1 146 ? -6.029 -11.380 9.587 1.00 81.62 146 SER A CA 1
ATOM 1139 C C . SER A 1 146 ? -5.690 -11.842 8.171 1.00 81.62 146 SER A C 1
ATOM 1141 O O . SER A 1 146 ? -6.466 -11.687 7.226 1.00 81.62 146 SER A O 1
ATOM 1143 N N . VAL A 1 147 ? -4.487 -12.402 8.020 1.00 69.75 147 VAL A N 1
ATOM 1144 C CA . VAL A 1 147 ? -3.868 -12.751 6.726 1.00 69.75 147 VAL A CA 1
ATOM 1145 C C . VAL A 1 147 ? -4.677 -13.778 5.930 1.00 69.75 147 VAL A C 1
ATOM 1147 O O . VAL A 1 147 ? -4.770 -13.660 4.717 1.00 69.75 147 VAL A O 1
ATOM 1150 N N . GLN A 1 148 ? -5.305 -14.748 6.605 1.00 65.88 148 GLN A N 1
ATOM 1151 C CA . GLN A 1 148 ? -6.157 -15.770 5.972 1.00 65.88 148 GLN A CA 1
ATOM 1152 C C . GLN A 1 148 ? -7.442 -15.186 5.359 1.00 65.88 148 GLN A C 1
ATOM 1154 O O . GLN A 1 148 ? -8.030 -15.772 4.453 1.00 65.88 148 GLN A O 1
ATOM 1159 N N . GLN A 1 149 ? -7.899 -14.045 5.877 1.00 67.31 149 GLN A N 1
ATOM 1160 C CA . GLN A 1 149 ? -9.108 -13.363 5.422 1.00 67.31 149 GLN A CA 1
ATOM 1161 C C . GLN A 1 149 ? -8.760 -12.253 4.423 1.00 67.31 149 GLN A C 1
ATOM 1163 O O . GLN A 1 149 ? -9.433 -12.110 3.402 1.00 67.31 149 GLN A O 1
ATOM 1168 N N . THR A 1 150 ? -7.677 -11.517 4.664 1.00 73.62 150 THR A N 1
ATOM 1169 C CA . THR A 1 150 ? -7.089 -10.576 3.703 1.00 73.62 150 THR A CA 1
ATOM 1170 C C . THR A 1 150 ? -6.808 -11.278 2.374 1.00 73.62 150 THR A C 1
ATOM 1172 O O . THR A 1 150 ? -6.435 -12.447 2.336 1.00 73.62 150 THR A O 1
ATOM 1175 N N . SER A 1 151 ? -7.016 -10.585 1.255 1.00 68.62 151 SER A N 1
ATOM 1176 C CA . SER A 1 151 ? -6.808 -11.187 -0.064 1.00 68.62 151 SER A CA 1
ATOM 1177 C C . SER A 1 151 ? -5.334 -11.584 -0.258 1.00 68.62 151 SER A C 1
ATOM 1179 O O . SER A 1 151 ? -4.474 -10.711 -0.323 1.00 68.62 151 SER A O 1
ATOM 1181 N N . ASP A 1 152 ? -5.028 -12.879 -0.389 1.00 71.44 152 ASP A N 1
ATOM 1182 C CA . ASP A 1 152 ? -3.663 -13.360 -0.661 1.00 71.44 152 ASP A CA 1
ATOM 1183 C C . ASP A 1 152 ? -3.269 -13.114 -2.129 1.00 71.44 152 ASP A C 1
ATOM 1185 O O . ASP A 1 152 ? -3.387 -13.971 -3.010 1.00 71.44 152 ASP A O 1
ATOM 1189 N N . VAL A 1 153 ? -2.900 -11.867 -2.429 1.00 85.94 153 VAL A N 1
ATOM 1190 C CA . VAL A 1 153 ? -2.774 -11.378 -3.806 1.00 85.94 153 VAL A CA 1
ATOM 1191 C C . VAL A 1 153 ? -1.341 -11.086 -4.198 1.00 85.94 153 VAL A C 1
ATOM 1193 O O . VAL A 1 153 ? -0.555 -10.502 -3.459 1.00 85.94 153 VAL A O 1
ATOM 1196 N N . ARG A 1 154 ? -1.010 -11.489 -5.424 1.00 91.31 154 ARG A N 1
ATOM 1197 C CA . ARG A 1 154 ? 0.309 -11.314 -6.029 1.00 91.31 154 ARG A CA 1
ATOM 1198 C C . ARG A 1 154 ? 0.356 -10.015 -6.827 1.00 91.31 154 ARG A C 1
ATOM 1200 O O . ARG A 1 154 ? -0.660 -9.623 -7.409 1.00 91.31 154 ARG A O 1
ATOM 1207 N N . ILE A 1 155 ? 1.532 -9.396 -6.934 1.00 92.56 155 ILE A N 1
ATOM 1208 C CA . ILE A 1 155 ? 1.768 -8.138 -7.675 1.00 92.56 155 ILE A CA 1
ATOM 1209 C C . ILE A 1 155 ? 1.075 -8.120 -9.051 1.00 92.56 155 ILE A C 1
ATOM 1211 O O . ILE A 1 155 ? 0.388 -7.154 -9.387 1.00 92.56 155 ILE A O 1
ATOM 1215 N N . LYS A 1 156 ? 1.167 -9.211 -9.831 1.00 92.12 156 LYS A N 1
ATOM 1216 C CA . LYS A 1 156 ? 0.558 -9.296 -11.175 1.00 92.12 156 LYS A CA 1
ATOM 1217 C C . LYS A 1 156 ? -0.980 -9.221 -11.185 1.00 92.12 156 LYS A C 1
ATOM 1219 O O . LYS A 1 156 ? -1.551 -8.842 -12.208 1.00 92.12 156 LYS A O 1
ATOM 1224 N N . HIS A 1 157 ? -1.638 -9.620 -10.090 1.00 90.75 157 HIS A N 1
ATOM 1225 C CA . HIS A 1 157 ? -3.092 -9.519 -9.919 1.00 90.75 157 HIS A CA 1
ATOM 1226 C C . HIS A 1 157 ? -3.462 -8.087 -9.526 1.00 90.75 157 HIS A C 1
ATOM 1228 O O . HIS A 1 157 ? -4.339 -7.491 -10.140 1.00 90.75 157 HIS A O 1
ATOM 1234 N N . VAL A 1 158 ? -2.729 -7.510 -8.568 1.00 90.81 158 VAL A N 1
ATOM 1235 C CA . VAL A 1 158 ? -2.967 -6.155 -8.050 1.00 90.81 158 VAL A CA 1
ATOM 1236 C C . VAL A 1 158 ? -2.829 -5.087 -9.140 1.00 90.81 158 VAL A C 1
ATOM 1238 O O . VAL A 1 158 ? -3.729 -4.268 -9.320 1.00 90.81 158 VAL A O 1
ATOM 1241 N N . LEU A 1 159 ? -1.763 -5.153 -9.941 1.00 91.00 159 LEU A N 1
ATOM 1242 C CA . LEU A 1 159 ? -1.564 -4.270 -11.098 1.00 91.00 159 LEU A CA 1
ATOM 1243 C C . LEU A 1 159 ? -2.557 -4.542 -12.245 1.00 91.00 159 LEU A C 1
ATOM 1245 O O . LEU A 1 159 ? -2.798 -3.671 -13.077 1.00 91.00 159 LEU A O 1
ATOM 1249 N N . GLY A 1 160 ? -3.131 -5.748 -12.305 1.00 86.38 160 GLY A N 1
ATOM 1250 C CA . GLY A 1 160 ? -4.091 -6.169 -13.330 1.00 86.38 160 GLY A CA 1
ATOM 1251 C C . GLY A 1 160 ? -5.564 -5.888 -13.010 1.00 86.38 160 GLY A C 1
ATOM 1252 O O . GLY A 1 160 ? -6.399 -6.079 -13.883 1.00 86.38 160 GLY A O 1
ATOM 1253 N N . ALA A 1 161 ? -5.898 -5.451 -11.793 1.00 82.06 161 ALA A N 1
ATOM 1254 C CA . ALA A 1 161 ? -7.284 -5.290 -11.334 1.00 82.06 161 ALA A CA 1
ATOM 1255 C C . ALA A 1 161 ? -7.921 -3.923 -11.658 1.00 82.06 161 ALA A C 1
ATOM 1257 O O . ALA A 1 161 ? -9.018 -3.628 -11.182 1.00 82.06 161 ALA A O 1
ATOM 1258 N N . HIS A 1 162 ? -7.227 -3.067 -12.422 1.00 75.88 162 HIS A N 1
ATOM 1259 C CA . HIS A 1 162 ? -7.690 -1.734 -12.843 1.00 75.88 162 HIS A CA 1
ATOM 1260 C C . HIS A 1 162 ? -8.265 -0.867 -11.696 1.00 75.88 162 HIS A C 1
ATOM 1262 O O . HIS A 1 162 ? -9.186 -0.077 -11.887 1.00 75.88 162 HIS A O 1
ATOM 1268 N N . GLY A 1 163 ? -7.727 -1.027 -10.481 1.00 66.56 163 GLY A N 1
ATOM 1269 C CA . GLY A 1 163 ? -8.069 -0.214 -9.311 1.00 66.56 163 GLY A CA 1
ATOM 1270 C C . GLY A 1 163 ? -9.385 -0.564 -8.609 1.00 66.56 163 GLY A C 1
ATOM 1271 O O . GLY A 1 163 ? -9.739 0.084 -7.621 1.00 66.56 163 GLY A O 1
ATOM 1272 N N . GLY A 1 164 ? -10.102 -1.594 -9.066 1.00 66.62 164 GLY A N 1
ATOM 1273 C CA . GLY A 1 164 ? -11.343 -2.039 -8.435 1.00 66.62 164 GLY A CA 1
ATOM 1274 C C . GLY A 1 164 ? -11.157 -2.427 -6.960 1.00 66.62 164 GLY A C 1
ATOM 1275 O O . GLY A 1 164 ? -10.118 -2.950 -6.564 1.00 66.62 164 GLY A O 1
ATOM 1276 N N . GLY A 1 165 ? -12.196 -2.224 -6.141 1.00 68.62 165 GLY A N 1
ATOM 1277 C CA . GLY A 1 165 ? -12.239 -2.630 -4.723 1.00 68.62 165 GLY A CA 1
ATOM 1278 C C . GLY A 1 165 ? -12.380 -4.147 -4.521 1.00 68.62 165 GLY A C 1
ATOM 1279 O O . GLY A 1 165 ? -13.192 -4.586 -3.712 1.00 68.62 165 GLY A O 1
ATOM 1280 N N . GLN A 1 166 ? -11.654 -4.940 -5.312 1.00 79.69 166 GLN A N 1
ATOM 1281 C CA . GLN A 1 166 ? -11.685 -6.408 -5.322 1.00 79.69 166 GLN A CA 1
ATOM 1282 C C . GLN A 1 166 ? -10.917 -7.011 -4.137 1.00 79.69 166 GLN A C 1
ATOM 1284 O O . GLN A 1 166 ? -11.223 -8.113 -3.691 1.00 79.69 166 GLN A O 1
ATOM 1289 N N . PHE A 1 167 ? -9.925 -6.281 -3.628 1.00 86.25 167 PHE A N 1
ATOM 1290 C CA . PHE A 1 167 ? -9.041 -6.718 -2.554 1.00 86.25 167 PHE A CA 1
ATOM 1291 C C . PHE A 1 167 ? -9.535 -6.198 -1.204 1.00 86.25 167 PHE A C 1
ATOM 1293 O O . PHE A 1 167 ? -9.842 -5.008 -1.072 1.00 86.25 167 PHE A O 1
ATOM 1300 N N . ARG A 1 168 ? -9.608 -7.091 -0.211 1.00 88.00 168 ARG A N 1
ATOM 1301 C CA . ARG A 1 168 ? -10.018 -6.765 1.161 1.00 88.00 168 ARG A CA 1
ATOM 1302 C C . ARG A 1 168 ? -8.837 -6.820 2.124 1.00 88.00 168 ARG A C 1
ATOM 1304 O O . ARG A 1 168 ? -8.042 -7.758 2.061 1.00 88.00 168 ARG A O 1
ATOM 1311 N N . LEU A 1 169 ? -8.788 -5.850 3.029 1.00 88.69 169 LEU A N 1
ATOM 1312 C CA . LEU A 1 169 ? -7.973 -5.855 4.240 1.00 88.69 169 LEU A CA 1
ATOM 1313 C C . LEU A 1 169 ? -8.892 -6.270 5.391 1.00 88.69 169 LEU A C 1
ATOM 1315 O O . LEU A 1 169 ? -9.853 -5.559 5.685 1.00 88.69 169 LEU A O 1
ATOM 1319 N N . ALA A 1 170 ? -8.620 -7.414 6.013 1.00 90.31 170 ALA A N 1
ATOM 1320 C CA . ALA A 1 170 ? -9.371 -7.877 7.176 1.00 90.31 170 ALA A CA 1
ATOM 1321 C C . ALA A 1 170 ? -8.624 -7.472 8.452 1.00 90.31 170 ALA A C 1
ATOM 1323 O O . ALA A 1 170 ? -7.538 -7.991 8.719 1.00 90.31 170 ALA A O 1
ATOM 1324 N N . LEU A 1 171 ? -9.183 -6.538 9.221 1.00 91.38 171 LEU A N 1
ATOM 1325 C CA . LEU A 1 171 ? -8.672 -6.164 10.538 1.00 91.38 171 LEU A CA 1
ATOM 1326 C C . LEU A 1 171 ? -9.538 -6.843 11.599 1.00 91.38 171 LEU A C 1
ATOM 1328 O O . LEU A 1 171 ? -10.756 -6.686 11.586 1.00 9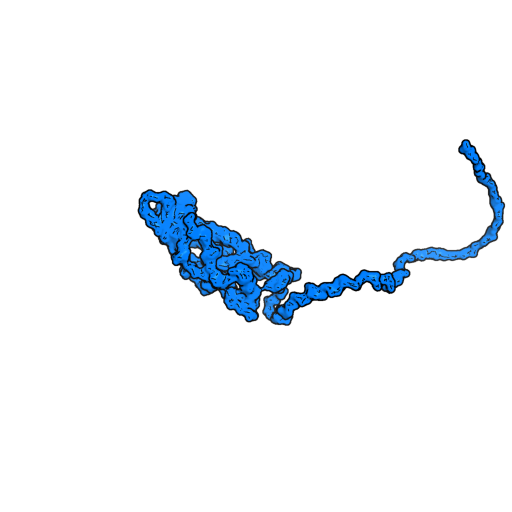1.38 171 LEU A O 1
ATOM 1332 N N . THR A 1 172 ? -8.920 -7.574 12.518 1.00 91.81 172 THR A N 1
ATOM 1333 C CA . THR A 1 172 ? -9.600 -8.156 13.679 1.00 91.81 172 THR A CA 1
ATOM 1334 C C . THR A 1 172 ? -9.254 -7.335 14.913 1.00 91.81 172 THR A C 1
ATOM 1336 O O . THR A 1 172 ? -8.071 -7.137 15.195 1.00 91.81 172 THR A O 1
ATOM 1339 N N . PHE A 1 173 ? -10.274 -6.877 15.634 1.00 91.31 173 PHE A N 1
ATOM 1340 C CA . PHE A 1 173 ? -10.172 -6.103 16.870 1.00 91.31 173 PHE A CA 1
ATOM 1341 C C . PHE A 1 173 ? -10.552 -6.960 18.076 1.00 91.31 173 PHE A C 1
ATOM 1343 O O . PHE A 1 173 ? -11.444 -7.799 17.995 1.00 91.31 173 PHE A O 1
ATOM 1350 N N . GLU A 1 174 ? -9.890 -6.729 19.202 1.00 91.06 174 GLU A N 1
ATOM 1351 C CA . GLU A 1 174 ? -10.182 -7.361 20.491 1.00 91.06 174 GLU A CA 1
ATOM 1352 C C . GLU A 1 174 ? -9.948 -6.310 21.595 1.00 91.06 174 GLU A C 1
ATOM 1354 O O . GLU A 1 174 ? -9.049 -5.473 21.442 1.00 91.06 174 GLU A O 1
ATOM 1359 N N . PRO A 1 175 ? -10.721 -6.294 22.694 1.00 88.81 175 PRO A N 1
ATOM 1360 C CA . PRO A 1 175 ? -10.430 -5.418 23.825 1.00 88.81 175 PRO A CA 1
ATOM 1361 C C . PRO A 1 175 ? -9.040 -5.680 24.430 1.00 88.81 175 PRO A C 1
ATOM 1363 O O . PRO A 1 175 ? -8.514 -6.800 24.409 1.00 88.81 175 PRO A O 1
ATOM 1366 N N . THR A 1 176 ? -8.427 -4.635 24.983 1.00 86.81 176 THR A N 1
ATOM 1367 C CA . THR A 1 176 ? -7.143 -4.742 25.695 1.00 86.81 176 THR A CA 1
ATOM 1368 C C . THR A 1 176 ? -7.330 -5.294 27.111 1.00 86.81 176 THR A C 1
ATOM 1370 O O . THR A 1 176 ? -6.484 -6.053 27.578 1.00 86.81 176 THR A O 1
ATOM 1373 N N . GLU A 1 177 ? -8.443 -4.965 27.772 1.00 78.00 177 GLU A N 1
ATOM 1374 C CA . GLU A 1 177 ? -8.796 -5.472 29.103 1.00 78.00 177 GLU A CA 1
ATOM 1375 C C . GLU A 1 177 ? -9.846 -6.586 28.998 1.00 78.00 177 GLU A C 1
ATOM 1377 O O . GLU A 1 177 ? -10.856 -6.456 28.310 1.00 78.00 177 GLU A O 1
ATOM 1382 N N . SER A 1 178 ? -9.601 -7.711 29.672 1.00 56.81 178 SER A N 1
ATOM 1383 C CA . SER A 1 178 ? -10.371 -8.953 29.523 1.00 56.81 178 SER A CA 1
ATOM 1384 C C . SER A 1 178 ? -11.610 -9.028 30.429 1.00 56.81 178 SER A C 1
ATOM 1386 O O . SER A 1 178 ? -11.897 -10.076 31.010 1.00 56.81 178 SER A O 1
ATOM 1388 N N . SER A 1 179 ? -12.342 -7.925 30.589 1.00 48.38 179 SER A N 1
ATOM 1389 C CA . SER A 1 179 ? -13.485 -7.779 31.508 1.00 48.38 179 SER A CA 1
ATOM 1390 C C . SER A 1 179 ? -14.810 -8.340 30.952 1.00 48.38 179 SER A C 1
ATOM 1392 O O . SER A 1 179 ? -15.873 -7.747 31.113 1.00 48.38 179 SER A O 1
ATOM 1394 N N . GLY A 1 180 ? -14.748 -9.540 30.361 1.00 43.56 180 GLY A N 1
ATOM 1395 C CA . GLY A 1 180 ? -15.907 -10.340 29.945 1.00 43.56 180 GLY A CA 1
ATOM 1396 C C . GLY A 1 180 ? -16.161 -10.373 28.433 1.00 43.56 180 GLY A C 1
ATOM 1397 O O . GLY A 1 180 ? -16.336 -9.338 27.803 1.00 43.56 180 GLY A O 1
ATOM 1398 N N . SER A 1 181 ? -16.197 -11.590 27.872 1.00 45.69 181 SER A N 1
ATOM 1399 C CA . SER A 1 181 ? -16.820 -11.966 26.582 1.00 45.69 181 SER A CA 1
ATOM 1400 C C . SER A 1 181 ? -16.678 -11.004 25.385 1.00 45.69 181 SER A C 1
ATOM 1402 O O . SER A 1 181 ? -17.592 -10.905 24.569 1.00 45.69 181 SER A O 1
ATOM 1404 N N . GLY A 1 182 ? -15.547 -10.310 25.249 1.00 57.34 182 GLY A N 1
ATOM 1405 C CA . GLY A 1 182 ? -15.254 -9.480 24.082 1.00 57.34 182 GLY A CA 1
ATOM 1406 C C . GLY A 1 182 ? -14.970 -10.340 22.854 1.00 57.34 182 GLY A C 1
ATOM 1407 O O . GLY A 1 182 ? -13.819 -10.705 22.619 1.00 57.34 182 GLY A O 1
ATOM 1408 N N . GLU A 1 183 ? -16.007 -10.681 22.085 1.00 71.50 183 GLU A N 1
ATOM 1409 C CA . GLU A 1 183 ? -15.845 -11.373 20.803 1.00 71.50 183 GLU A CA 1
ATOM 1410 C C . GLU A 1 183 ? -14.946 -10.562 19.858 1.00 71.50 183 GLU A C 1
ATOM 1412 O O . GLU A 1 183 ? -15.026 -9.335 19.783 1.00 71.50 183 GLU A O 1
ATOM 1417 N N . ALA A 1 184 ? -14.065 -11.253 19.133 1.00 82.94 184 ALA A N 1
ATOM 1418 C CA . ALA A 1 184 ? -13.104 -10.606 18.252 1.00 82.94 184 ALA A CA 1
ATOM 1419 C C . ALA A 1 184 ? -13.797 -10.101 16.973 1.00 82.94 184 ALA A C 1
ATOM 1421 O O . ALA A 1 184 ? -14.203 -10.892 16.120 1.00 82.94 184 ALA A O 1
ATOM 1422 N N . LEU A 1 185 ? -13.921 -8.782 16.828 1.00 87.44 185 LEU A N 1
ATOM 1423 C CA . LEU A 1 185 ? -14.680 -8.143 15.751 1.00 87.44 185 LEU A CA 1
ATOM 1424 C C . LEU A 1 185 ? -13.846 -8.045 14.464 1.00 87.44 185 LEU A C 1
ATOM 1426 O O . LEU A 1 185 ? -12.805 -7.387 14.440 1.00 87.44 185 LEU A O 1
ATOM 1430 N N . GLU A 1 186 ? -14.302 -8.676 13.377 1.00 88.50 186 GLU A N 1
ATOM 1431 C CA . GLU A 1 186 ? -13.701 -8.542 12.040 1.00 88.50 186 GLU A CA 1
ATOM 1432 C C . GLU A 1 186 ? -14.294 -7.346 11.274 1.00 88.50 186 GLU A C 1
ATOM 1434 O O . GLU A 1 186 ? -15.509 -7.194 11.161 1.00 88.50 186 GLU A O 1
ATOM 1439 N N . VAL A 1 187 ? -13.419 -6.531 10.682 1.00 88.56 187 VAL A N 1
ATOM 1440 C CA . VAL A 1 187 ? -13.740 -5.403 9.798 1.00 88.56 187 VAL A CA 1
ATOM 1441 C C . VAL A 1 187 ? -13.094 -5.653 8.431 1.00 88.56 187 VAL A C 1
ATOM 1443 O O . VAL A 1 187 ? -11.886 -5.887 8.361 1.00 88.56 187 VAL A O 1
ATOM 1446 N N . SER A 1 188 ? -13.856 -5.594 7.330 1.00 88.94 188 SER A N 1
ATOM 1447 C CA . SER A 1 188 ? -13.445 -6.117 6.012 1.00 88.94 188 SER A CA 1
ATOM 1448 C C . SER A 1 188 ? -13.336 -5.012 4.944 1.00 88.94 188 SER A C 1
ATOM 1450 O O . SER A 1 188 ? -14.038 -4.985 3.924 1.00 88.94 188 SER A O 1
ATOM 1452 N N . LEU A 1 189 ? -12.397 -4.086 5.161 1.00 88.81 189 LEU A N 1
ATOM 1453 C CA . LEU A 1 189 ? -12.215 -2.887 4.339 1.00 88.81 189 LEU A CA 1
ATOM 1454 C C . LEU A 1 189 ? -11.835 -3.224 2.887 1.00 88.81 189 LEU A C 1
ATOM 1456 O O . LEU A 1 189 ? -10.853 -3.919 2.633 1.00 88.81 189 LEU A O 1
ATOM 1460 N N . ARG A 1 190 ? -12.557 -2.650 1.915 1.00 88.69 190 ARG A N 1
ATOM 1461 C CA . ARG A 1 190 ? -12.285 -2.782 0.466 1.00 88.69 190 ARG A CA 1
ATOM 1462 C C . ARG A 1 190 ? -11.889 -1.441 -0.177 1.00 88.69 190 ARG A C 1
ATOM 1464 O O . ARG A 1 190 ? -12.689 -0.853 -0.914 1.00 88.69 190 ARG A O 1
ATOM 1471 N N . PRO A 1 191 ? -10.684 -0.909 0.099 1.00 87.19 191 PRO A N 1
ATOM 1472 C CA . PRO A 1 191 ? -10.252 0.370 -0.452 1.00 87.19 191 PRO A CA 1
ATOM 1473 C C . PRO A 1 191 ? -9.990 0.270 -1.964 1.00 87.19 191 PRO A C 1
ATOM 1475 O O . PRO A 1 191 ? -9.157 -0.517 -2.423 1.00 87.19 191 PRO A O 1
ATOM 1478 N N . ARG A 1 192 ? -10.699 1.092 -2.751 1.00 88.12 192 ARG A N 1
ATOM 1479 C CA . ARG A 1 192 ? -10.456 1.249 -4.197 1.00 88.12 192 ARG A CA 1
ATOM 1480 C C . ARG A 1 192 ? -9.084 1.884 -4.432 1.00 88.12 192 ARG A C 1
ATOM 1482 O O . ARG A 1 192 ? -8.669 2.732 -3.649 1.00 88.12 192 ARG A O 1
ATOM 1489 N N . HIS A 1 193 ? -8.416 1.496 -5.516 1.00 89.06 193 HIS A N 1
ATOM 1490 C CA . HIS A 1 193 ? -7.086 1.937 -5.969 1.00 89.06 193 HIS A CA 1
ATOM 1491 C C . HIS A 1 193 ? -5.902 1.709 -5.004 1.00 89.06 193 HIS A C 1
ATOM 1493 O O . HIS A 1 193 ? -4.823 1.402 -5.495 1.00 89.06 193 HIS A O 1
ATOM 1499 N N . PHE A 1 194 ? -6.082 1.749 -3.677 1.00 90.25 194 PHE A N 1
ATOM 1500 C CA . PHE A 1 194 ? -5.049 1.604 -2.634 1.00 90.25 194 PHE A CA 1
ATOM 1501 C C . PHE A 1 194 ? -3.982 0.549 -2.949 1.00 90.25 194 PHE A C 1
ATOM 1503 O O . PHE A 1 194 ? -2.828 0.894 -3.165 1.00 90.25 194 PHE A O 1
ATOM 1510 N N . HIS A 1 195 ? -4.370 -0.725 -3.066 1.00 91.12 195 HIS A N 1
ATOM 1511 C CA . HIS A 1 195 ? -3.437 -1.822 -3.343 1.00 91.12 195 HIS A CA 1
ATOM 1512 C C . HIS A 1 195 ? -2.642 -1.596 -4.645 1.00 91.12 195 HIS A C 1
ATOM 1514 O O . HIS A 1 195 ? -1.444 -1.861 -4.702 1.00 91.12 195 HIS A O 1
ATOM 1520 N N . GLN A 1 196 ? -3.303 -1.084 -5.688 1.00 92.00 196 GLN A N 1
ATOM 1521 C CA . GLN A 1 196 ? -2.707 -0.836 -7.000 1.00 92.00 196 GLN A CA 1
ATOM 1522 C C . GLN A 1 196 ? -1.721 0.343 -6.971 1.00 92.00 196 GLN A C 1
ATOM 1524 O O . GLN A 1 196 ? -0.628 0.234 -7.527 1.00 92.00 196 GLN A O 1
ATOM 1529 N N . VAL A 1 197 ? -2.087 1.438 -6.298 1.00 92.69 197 VAL A N 1
ATOM 1530 C CA . VAL A 1 197 ? -1.236 2.621 -6.111 1.00 92.69 197 VAL A CA 1
ATOM 1531 C C . VAL A 1 197 ? -0.039 2.284 -5.226 1.00 92.69 197 VAL A C 1
ATOM 1533 O O . VAL A 1 197 ? 1.071 2.646 -5.590 1.00 92.69 197 VAL A O 1
ATOM 1536 N N . LEU A 1 198 ? -0.218 1.513 -4.147 1.00 93.06 198 LEU A N 1
ATOM 1537 C CA . LEU A 1 198 ? 0.884 1.059 -3.292 1.00 93.06 198 LEU A CA 1
ATOM 1538 C C . LEU A 1 198 ? 1.902 0.195 -4.033 1.00 93.06 198 LEU A C 1
ATOM 1540 O O . LEU A 1 198 ? 3.100 0.425 -3.902 1.00 93.06 198 LEU A O 1
ATOM 1544 N N . VAL A 1 199 ? 1.452 -0.772 -4.839 1.00 94.00 199 VAL A N 1
ATOM 1545 C CA . VAL A 1 199 ? 2.380 -1.604 -5.621 1.00 94.00 199 VAL A CA 1
ATOM 1546 C C . VAL A 1 199 ? 3.126 -0.764 -6.663 1.00 94.00 199 VAL A C 1
ATOM 1548 O O . VAL A 1 199 ? 4.335 -0.922 -6.793 1.00 94.00 199 VAL A O 1
ATOM 1551 N N . ALA A 1 200 ? 2.462 0.160 -7.364 1.00 94.19 200 ALA A N 1
ATOM 1552 C CA . ALA A 1 200 ? 3.141 1.052 -8.311 1.00 94.19 200 ALA A CA 1
ATOM 1553 C C . ALA A 1 200 ? 4.122 2.015 -7.614 1.00 94.19 200 ALA A C 1
ATOM 1555 O O . ALA A 1 200 ? 5.266 2.140 -8.045 1.00 94.19 200 ALA A O 1
ATOM 1556 N N . ALA A 1 201 ? 3.711 2.632 -6.502 1.00 94.56 201 ALA A N 1
ATOM 1557 C CA . ALA A 1 201 ? 4.544 3.499 -5.672 1.00 94.56 201 ALA A CA 1
ATOM 1558 C C . ALA A 1 201 ? 5.796 2.769 -5.177 1.00 94.56 201 ALA A C 1
ATOM 1560 O O . ALA A 1 201 ? 6.898 3.291 -5.301 1.00 94.56 201 ALA A O 1
ATOM 1561 N N . TYR A 1 202 ? 5.646 1.537 -4.687 1.00 94.62 202 TYR A N 1
ATOM 1562 C CA . TYR A 1 202 ? 6.760 0.712 -4.224 1.00 94.62 202 TYR A CA 1
ATOM 1563 C C . TYR A 1 202 ? 7.725 0.331 -5.350 1.00 94.62 202 TYR A C 1
ATOM 1565 O O . TYR A 1 202 ? 8.937 0.425 -5.179 1.00 94.62 202 TYR A O 1
ATOM 1573 N N . LEU A 1 203 ? 7.206 -0.058 -6.519 1.00 93.38 203 LEU A N 1
ATOM 1574 C CA . LEU A 1 203 ? 8.035 -0.402 -7.678 1.00 93.38 203 LEU A CA 1
ATOM 1575 C C . LEU A 1 203 ? 8.775 0.827 -8.237 1.00 93.38 203 LE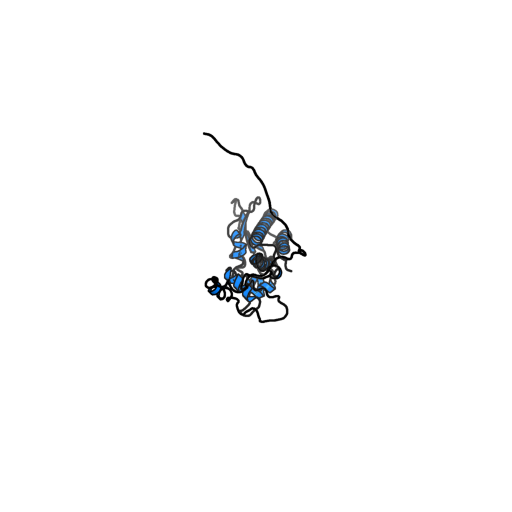U A C 1
ATOM 1577 O O . LEU A 1 203 ? 9.946 0.715 -8.589 1.00 93.38 203 LEU A O 1
ATOM 1581 N N . ASN A 1 204 ? 8.153 2.011 -8.238 1.00 92.56 204 ASN A N 1
ATOM 1582 C CA . ASN A 1 204 ? 8.836 3.274 -8.545 1.00 92.56 204 ASN A CA 1
ATOM 1583 C C . ASN A 1 204 ? 9.911 3.607 -7.497 1.00 92.56 204 ASN A C 1
ATOM 1585 O O . ASN A 1 204 ? 11.046 3.927 -7.847 1.00 92.56 204 ASN A O 1
ATOM 1589 N N . ALA A 1 205 ? 9.577 3.467 -6.214 1.00 90.69 205 ALA A N 1
ATOM 1590 C CA . ALA A 1 205 ? 10.462 3.727 -5.082 1.00 90.69 205 ALA A CA 1
ATOM 1591 C C . ALA A 1 205 ? 11.640 2.742 -4.959 1.00 90.69 205 ALA A C 1
ATOM 1593 O O . ALA A 1 205 ? 12.653 3.073 -4.346 1.00 90.69 205 ALA A O 1
ATOM 1594 N N . PHE A 1 206 ? 11.539 1.552 -5.557 1.00 89.88 206 PHE A N 1
ATOM 1595 C CA . PHE A 1 206 ? 12.640 0.592 -5.678 1.00 89.88 206 PHE A CA 1
ATOM 1596 C C . PHE A 1 206 ? 13.726 1.071 -6.662 1.00 89.88 206 PHE A C 1
ATOM 1598 O O . PHE A 1 206 ? 14.903 0.768 -6.479 1.00 89.88 206 PHE A O 1
ATOM 1605 N N . PHE A 1 207 ? 13.354 1.867 -7.671 1.00 86.56 207 PHE A N 1
ATOM 1606 C CA . PHE A 1 207 ? 14.277 2.439 -8.661 1.00 86.56 207 PHE A CA 1
ATOM 1607 C C . PHE A 1 207 ? 14.531 3.946 -8.483 1.00 86.56 207 PHE A C 1
ATOM 1609 O O . PHE A 1 207 ? 15.226 4.537 -9.317 1.00 86.56 207 PHE A O 1
ATOM 1616 N N . SER A 1 208 ? 14.016 4.574 -7.417 1.00 82.00 208 SER A N 1
ATOM 1617 C CA . SER A 1 208 ? 14.066 6.037 -7.240 1.00 82.00 208 SER A CA 1
ATOM 1618 C C . SER A 1 208 ? 15.474 6.610 -7.049 1.00 82.00 208 SER A C 1
ATOM 1620 O O . SER A 1 208 ? 15.717 7.789 -7.288 1.00 82.00 208 SER A O 1
ATOM 1622 N N . THR A 1 209 ? 16.430 5.759 -6.678 1.00 71.38 209 THR A N 1
ATOM 1623 C CA . THR A 1 209 ? 17.854 6.088 -6.529 1.00 71.38 209 THR A CA 1
ATOM 1624 C C . THR A 1 209 ? 18.681 5.881 -7.803 1.00 71.38 209 THR A C 1
ATOM 1626 O O . THR A 1 209 ? 19.891 6.102 -7.768 1.00 71.38 209 THR A O 1
ATOM 1629 N N . SER A 1 210 ? 18.086 5.408 -8.909 1.00 68.50 210 SER A N 1
ATOM 1630 C CA . SER A 1 210 ? 18.859 4.894 -10.055 1.00 68.50 210 SER A CA 1
ATOM 1631 C C . SER A 1 210 ? 18.258 5.125 -11.446 1.00 68.50 210 SER A C 1
ATOM 1633 O O . SER A 1 210 ? 18.986 5.556 -12.338 1.00 68.50 210 SER A O 1
ATOM 1635 N N . VAL A 1 211 ? 16.974 4.814 -11.671 1.00 74.56 211 VAL A N 1
ATOM 1636 C CA . VAL A 1 211 ? 16.397 4.748 -13.037 1.00 74.56 211 VAL A CA 1
ATOM 1637 C C . VAL A 1 211 ? 15.028 5.425 -13.164 1.00 74.56 211 VAL A C 1
ATOM 1639 O O . VAL A 1 211 ? 14.611 5.729 -14.280 1.00 74.56 211 VAL A O 1
ATOM 1642 N N . ILE A 1 212 ? 14.329 5.702 -12.060 1.00 81.75 212 ILE A N 1
ATOM 1643 C CA . ILE A 1 212 ? 13.010 6.357 -12.067 1.00 81.75 212 ILE A CA 1
ATOM 1644 C C . ILE A 1 212 ? 13.066 7.615 -11.194 1.00 81.75 212 ILE A C 1
ATOM 1646 O O . ILE A 1 212 ? 13.649 7.594 -10.116 1.00 81.75 212 ILE A O 1
ATOM 1650 N N . ARG A 1 213 ? 12.457 8.719 -11.629 1.00 83.81 213 ARG A N 1
ATOM 1651 C CA . ARG A 1 213 ? 12.233 9.906 -10.796 1.00 83.81 213 ARG A CA 1
ATOM 1652 C C . ARG A 1 213 ? 10.984 9.680 -9.957 1.00 83.81 213 ARG A C 1
ATOM 1654 O O . ARG A 1 213 ? 9.875 9.769 -10.468 1.00 83.81 213 ARG A O 1
ATOM 1661 N N . TYR A 1 214 ? 11.154 9.392 -8.672 1.00 88.06 214 TYR A N 1
ATOM 1662 C CA . TYR A 1 214 ? 10.041 9.279 -7.731 1.00 88.06 214 TYR A CA 1
ATOM 1663 C C . TYR A 1 214 ? 10.465 9.856 -6.372 1.00 88.06 214 TYR A C 1
ATOM 1665 O O . TYR A 1 214 ? 11.566 9.542 -5.920 1.00 88.06 214 TYR A O 1
ATOM 1673 N N . PRO A 1 215 ? 9.655 10.709 -5.714 1.00 88.56 215 PRO A N 1
ATOM 1674 C CA . PRO A 1 215 ? 10.090 11.458 -4.529 1.00 88.56 215 PRO A CA 1
ATOM 1675 C C . PRO A 1 215 ? 10.214 10.612 -3.250 1.00 88.56 215 PRO A C 1
ATOM 1677 O O . PRO A 1 215 ? 10.646 11.131 -2.222 1.00 88.56 215 PRO A O 1
ATOM 1680 N N . TYR A 1 216 ? 9.858 9.325 -3.304 1.00 89.62 216 TYR A N 1
ATOM 1681 C CA . TYR A 1 216 ? 9.920 8.399 -2.175 1.00 89.62 216 TYR A CA 1
ATOM 1682 C C . TYR A 1 216 ? 10.874 7.224 -2.447 1.00 89.62 216 TYR A C 1
ATOM 1684 O O . TYR A 1 216 ? 10.978 6.721 -3.568 1.00 89.62 216 TYR A O 1
ATOM 1692 N N . ASN A 1 217 ? 11.545 6.745 -1.400 1.00 90.94 217 ASN A N 1
ATOM 1693 C CA . ASN A 1 217 ? 12.199 5.432 -1.359 1.00 90.94 217 ASN A CA 1
ATOM 1694 C C . ASN A 1 217 ? 11.281 4.378 -0.707 1.00 90.94 217 ASN A C 1
ATOM 1696 O O . ASN A 1 217 ? 10.265 4.722 -0.098 1.00 90.94 217 ASN A O 1
ATOM 1700 N N . THR A 1 218 ? 11.614 3.088 -0.840 1.00 91.31 218 THR A N 1
ATOM 1701 C CA . THR A 1 218 ? 10.746 1.987 -0.374 1.00 91.31 218 THR A CA 1
ATOM 1702 C C . THR A 1 218 ? 10.378 2.103 1.105 1.00 91.31 218 THR A C 1
ATOM 1704 O O . THR A 1 218 ? 9.206 1.957 1.438 1.00 91.31 218 THR A O 1
ATOM 1707 N N . ARG A 1 219 ? 11.326 2.484 1.973 1.00 91.06 219 ARG A N 1
ATOM 1708 C CA . ARG A 1 219 ? 11.086 2.677 3.415 1.00 91.06 219 ARG A CA 1
ATOM 1709 C C . ARG A 1 219 ? 10.095 3.801 3.712 1.00 91.06 219 ARG A C 1
ATOM 1711 O O . ARG A 1 219 ? 9.351 3.712 4.682 1.00 91.06 219 ARG A O 1
ATOM 1718 N N . GLN A 1 220 ? 10.066 4.862 2.904 1.00 92.19 220 GLN A N 1
ATOM 1719 C CA . GLN A 1 220 ? 9.067 5.927 3.055 1.00 92.19 220 GLN A CA 1
ATOM 1720 C C . GLN A 1 220 ? 7.665 5.432 2.672 1.00 92.19 220 GLN A C 1
ATOM 1722 O O . GLN A 1 220 ? 6.707 5.746 3.373 1.00 92.19 220 GLN A O 1
ATOM 1727 N N . VAL A 1 221 ? 7.547 4.613 1.619 1.00 92.88 221 VAL A N 1
ATOM 1728 C CA . VAL A 1 221 ? 6.273 3.977 1.232 1.00 92.88 221 VAL A CA 1
ATOM 1729 C C . VAL A 1 221 ? 5.815 2.976 2.304 1.00 92.88 221 VAL A C 1
ATOM 1731 O O . VAL A 1 221 ? 4.653 3.001 2.700 1.00 92.88 221 VAL A O 1
ATOM 1734 N N . GLU A 1 222 ? 6.723 2.143 2.822 1.00 91.62 222 GLU A N 1
ATOM 1735 C CA . GLU A 1 222 ? 6.472 1.198 3.923 1.00 91.62 222 GLU A CA 1
ATOM 1736 C C . GLU A 1 222 ? 5.975 1.927 5.188 1.00 91.62 222 GLU A C 1
ATOM 1738 O O . GLU A 1 222 ? 4.914 1.590 5.717 1.00 91.62 222 GLU A O 1
ATOM 1743 N N . SER A 1 223 ? 6.672 2.981 5.631 1.00 91.38 223 SER A N 1
ATOM 1744 C CA . SER A 1 223 ? 6.264 3.795 6.788 1.00 91.38 223 SER A CA 1
ATOM 1745 C C . SER A 1 223 ? 4.909 4.478 6.594 1.00 91.38 223 SER A C 1
ATOM 1747 O O . SER A 1 223 ? 4.087 4.451 7.507 1.00 91.38 223 SER A O 1
ATOM 1749 N N . ALA A 1 224 ? 4.633 5.041 5.413 1.00 91.25 224 ALA A N 1
ATOM 1750 C CA . ALA A 1 224 ? 3.359 5.708 5.135 1.00 91.25 224 ALA A CA 1
ATOM 1751 C C . ALA A 1 224 ? 2.169 4.724 5.118 1.00 91.25 224 ALA A C 1
ATOM 1753 O O . ALA A 1 224 ? 1.063 5.068 5.548 1.00 91.25 224 ALA A O 1
ATOM 1754 N N . VAL A 1 225 ? 2.391 3.471 4.694 1.00 91.12 225 VAL A N 1
ATOM 1755 C CA . VAL A 1 225 ? 1.407 2.384 4.848 1.00 91.12 225 VAL A CA 1
ATOM 1756 C C . VAL A 1 225 ? 1.184 2.048 6.321 1.00 91.12 225 VAL A C 1
ATOM 1758 O O . VAL A 1 225 ? 0.031 1.933 6.741 1.00 91.12 225 VAL A O 1
ATOM 1761 N N . ILE A 1 226 ? 2.259 1.921 7.107 1.00 91.56 226 ILE A N 1
ATOM 1762 C CA . ILE A 1 226 ? 2.173 1.606 8.539 1.00 91.56 226 ILE A CA 1
ATOM 1763 C C . ILE A 1 226 ? 1.384 2.689 9.286 1.00 91.56 226 ILE A C 1
ATOM 1765 O O . ILE A 1 226 ? 0.426 2.374 9.994 1.00 91.56 226 ILE A O 1
ATOM 1769 N N . GLU A 1 227 ? 1.729 3.960 9.075 1.00 91.12 227 GLU A N 1
ATOM 1770 C CA . GLU A 1 227 ? 1.027 5.111 9.652 1.00 91.12 227 GLU A CA 1
ATOM 1771 C C . GLU A 1 227 ? -0.455 5.121 9.255 1.00 91.12 227 GLU A C 1
ATOM 1773 O O . GLU A 1 227 ? -1.329 5.220 10.117 1.00 91.12 227 GLU A O 1
ATOM 1778 N N . THR A 1 228 ? -0.762 4.920 7.969 1.00 91.38 228 THR A N 1
ATOM 1779 C CA . THR A 1 228 ? -2.149 4.900 7.477 1.00 91.38 228 THR A CA 1
ATOM 1780 C C . THR A 1 228 ? -2.970 3.775 8.110 1.00 91.38 228 THR A C 1
ATOM 1782 O O . THR A 1 228 ? -4.126 3.999 8.475 1.00 91.38 228 THR A O 1
ATOM 1785 N N . ILE A 1 229 ? -2.393 2.581 8.296 1.00 91.69 229 ILE A N 1
ATOM 1786 C CA . ILE A 1 229 ? -3.070 1.453 8.957 1.00 91.69 229 ILE A CA 1
ATOM 1787 C C . ILE A 1 229 ? -3.277 1.728 10.456 1.00 91.69 229 ILE A C 1
ATOM 1789 O O . ILE A 1 229 ? -4.360 1.444 10.969 1.00 91.69 229 ILE A O 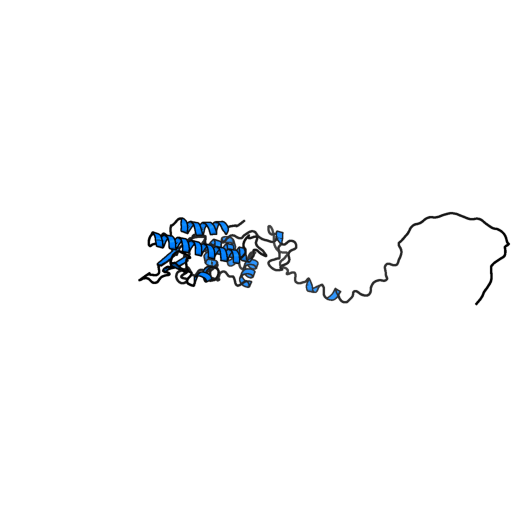1
ATOM 1793 N N . MET A 1 230 ? -2.321 2.357 11.148 1.00 92.12 230 MET A N 1
ATOM 1794 C CA . MET A 1 230 ? -2.499 2.782 12.548 1.00 92.12 230 MET A CA 1
ATOM 1795 C C . MET A 1 230 ? -3.578 3.872 12.695 1.00 92.12 230 MET A C 1
ATOM 1797 O O . MET A 1 230 ? -4.419 3.797 13.594 1.00 92.12 230 MET A O 1
ATOM 1801 N N . VAL A 1 231 ? -3.616 4.854 11.787 1.00 92.06 231 VAL A N 1
ATOM 1802 C CA . VAL A 1 231 ? -4.656 5.901 11.742 1.00 92.06 231 VAL A CA 1
ATOM 1803 C C . VAL A 1 231 ? -6.037 5.305 11.444 1.00 92.06 231 VAL A C 1
ATOM 1805 O O . VAL A 1 231 ? -7.028 5.723 12.046 1.00 92.06 231 VAL A O 1
ATOM 1808 N N . LEU A 1 232 ? -6.118 4.311 10.554 1.00 91.88 232 LEU A N 1
ATOM 1809 C CA . LEU A 1 232 ? -7.341 3.545 10.302 1.00 91.88 232 LEU A CA 1
ATOM 1810 C C . LEU A 1 232 ? -7.789 2.780 11.551 1.00 91.88 232 LEU A C 1
ATOM 1812 O O . LEU A 1 232 ? -8.946 2.907 11.940 1.00 91.88 232 LEU A O 1
ATOM 1816 N N . ALA A 1 233 ? -6.891 2.043 12.210 1.00 92.12 233 ALA A N 1
ATOM 1817 C CA . ALA A 1 233 ? -7.214 1.286 13.418 1.00 92.12 233 ALA A CA 1
ATOM 1818 C C . ALA A 1 233 ? -7.691 2.183 14.574 1.00 92.12 233 ALA A C 1
ATOM 1820 O O . ALA A 1 233 ? -8.635 1.825 15.275 1.00 92.12 233 ALA A O 1
ATOM 1821 N N . SER A 1 234 ? -7.108 3.377 14.723 1.00 91.88 234 SER A N 1
ATOM 1822 C CA . SER A 1 234 ? -7.558 4.385 15.693 1.00 91.88 234 SER A CA 1
ATOM 1823 C C . SER A 1 234 ? -8.983 4.880 15.408 1.00 91.88 234 SER A C 1
ATOM 1825 O O . SER A 1 234 ? -9.831 4.864 16.299 1.00 91.88 234 SER A O 1
ATOM 1827 N N . LYS A 1 235 ? -9.291 5.221 14.147 1.00 90.81 235 LYS A N 1
ATOM 1828 C CA . LYS A 1 235 ? -10.645 5.630 13.720 1.00 90.81 235 LYS A CA 1
ATOM 1829 C C . LYS A 1 235 ? -11.683 4.513 13.876 1.00 90.81 235 LYS A C 1
ATOM 1831 O O . LYS A 1 235 ? -12.822 4.782 14.238 1.00 90.81 235 LYS A O 1
ATOM 1836 N N . LEU A 1 236 ? -11.289 3.269 13.612 1.00 91.06 236 LEU A N 1
ATOM 1837 C CA . LEU A 1 236 ? -12.141 2.091 13.785 1.00 91.06 236 LEU A CA 1
ATOM 1838 C C . LEU A 1 236 ? -12.460 1.833 15.259 1.00 91.06 236 LEU A C 1
ATOM 1840 O O . LEU A 1 236 ? -13.613 1.579 15.590 1.00 91.06 236 LEU A O 1
ATOM 1844 N N . ALA A 1 237 ? -11.469 1.963 16.143 1.00 90.00 237 ALA A N 1
ATOM 1845 C CA . ALA A 1 237 ? -11.676 1.879 17.584 1.00 90.00 237 ALA A CA 1
ATOM 1846 C C . ALA A 1 237 ? -12.600 2.997 18.110 1.00 90.00 237 ALA A C 1
ATOM 1848 O O . ALA A 1 237 ? -13.404 2.745 19.003 1.00 90.00 237 ALA A O 1
ATOM 1849 N N . ASP A 1 238 ? -12.552 4.202 17.529 1.00 88.94 238 ASP A N 1
ATOM 1850 C CA . ASP A 1 238 ? -13.498 5.278 17.857 1.00 88.94 238 ASP A CA 1
ATOM 1851 C C . ASP A 1 238 ? -14.937 4.979 17.397 1.00 88.94 238 ASP A C 1
ATOM 1853 O O . ASP A 1 238 ? -15.875 5.236 18.153 1.00 88.94 238 ASP A O 1
ATOM 1857 N N . GLU A 1 239 ? -15.139 4.391 16.211 1.00 87.69 239 GLU A N 1
ATOM 1858 C CA . GLU A 1 239 ? -16.473 3.934 15.778 1.00 87.69 239 GLU A CA 1
ATOM 1859 C C . GLU A 1 239 ? -16.994 2.786 16.664 1.00 87.69 239 GLU A C 1
ATOM 1861 O O . GLU A 1 239 ? -18.143 2.838 17.108 1.00 87.69 239 GLU A O 1
ATOM 1866 N N . LEU A 1 240 ? -16.143 1.814 17.021 1.00 86.88 240 LEU A N 1
ATOM 1867 C CA . LEU A 1 240 ? -16.487 0.740 17.963 1.00 86.88 240 LEU A CA 1
ATOM 1868 C C . LEU A 1 240 ? -16.892 1.284 19.341 1.00 86.88 240 LEU A C 1
ATOM 1870 O O . LEU A 1 240 ? -17.939 0.898 19.860 1.00 86.88 240 LEU A O 1
ATOM 1874 N N . ASN A 1 241 ? -16.121 2.219 19.902 1.00 87.00 241 ASN A N 1
ATOM 1875 C CA . ASN A 1 241 ? -16.427 2.855 21.188 1.00 87.00 241 ASN A CA 1
ATOM 1876 C C . ASN A 1 241 ? -17.707 3.712 21.150 1.00 87.00 241 ASN A C 1
ATOM 1878 O O . ASN A 1 241 ? -18.372 3.858 22.173 1.00 87.00 241 ASN A O 1
ATOM 1882 N N . SER A 1 242 ? -18.062 4.275 19.989 1.00 85.62 242 SER A N 1
ATOM 1883 C CA . SER A 1 242 ? -19.224 5.169 19.842 1.00 85.62 242 SER A CA 1
ATOM 1884 C C . SER A 1 242 ? -20.525 4.438 19.487 1.00 85.62 242 SER A C 1
ATOM 1886 O O . SER A 1 242 ? -21.612 4.920 19.814 1.00 85.62 242 SER A O 1
ATOM 1888 N N . HIS A 1 243 ? -20.438 3.317 18.762 1.00 78.31 243 HIS A N 1
ATOM 1889 C CA . HIS A 1 243 ? -21.581 2.689 18.081 1.00 78.31 243 HIS A CA 1
ATOM 1890 C C . HIS A 1 243 ? -21.619 1.152 18.196 1.00 78.31 243 HIS A C 1
ATOM 1892 O O . HIS A 1 243 ? -22.450 0.521 17.538 1.00 78.31 243 HIS A O 1
ATOM 1898 N N . ALA A 1 244 ? -20.718 0.539 18.978 1.00 75.38 244 ALA A N 1
ATOM 1899 C CA . ALA A 1 244 ? -20.545 -0.918 19.127 1.00 75.38 244 ALA A CA 1
ATOM 1900 C C . ALA A 1 244 ? -20.362 -1.693 17.799 1.00 75.38 244 ALA A C 1
ATOM 1902 O O . ALA A 1 244 ? -20.465 -2.916 17.752 1.00 75.38 244 ALA A O 1
ATOM 1903 N N . SER A 1 245 ? -20.120 -0.979 16.699 1.00 79.31 245 SER A N 1
ATOM 1904 C CA . SER A 1 245 ? -20.106 -1.493 15.333 1.00 79.31 245 SER A CA 1
ATOM 1905 C C . SER A 1 245 ? -19.386 -0.501 14.416 1.00 79.31 245 SER A C 1
ATOM 1907 O O . SER A 1 245 ? -19.335 0.695 14.699 1.00 79.31 245 SER A O 1
ATOM 1909 N N . VAL A 1 246 ? -18.810 -0.995 13.318 1.00 80.75 246 VAL A N 1
ATOM 1910 C CA . VAL A 1 246 ? -18.059 -0.177 12.353 1.00 80.75 246 VAL A CA 1
ATOM 1911 C C . VAL A 1 246 ? -18.897 0.106 11.116 1.00 80.75 246 VAL A C 1
ATOM 1913 O O . VAL A 1 246 ? -19.468 -0.806 10.513 1.00 80.75 246 VAL A O 1
ATOM 1916 N N . ASN A 1 247 ? -18.881 1.354 10.652 1.00 79.88 247 ASN A N 1
ATOM 1917 C CA . ASN A 1 247 ? -19.439 1.713 9.360 1.00 79.88 247 ASN A CA 1
ATOM 1918 C C . ASN A 1 247 ? -18.323 1.739 8.307 1.00 79.88 247 ASN A C 1
ATOM 1920 O O . ASN A 1 247 ? -17.725 2.778 8.053 1.00 79.88 247 ASN A O 1
ATOM 1924 N N . GLU A 1 248 ? -18.090 0.630 7.595 1.00 73.69 248 GLU A N 1
ATOM 1925 C CA . GLU A 1 248 ? -17.075 0.552 6.517 1.00 73.69 248 GLU A CA 1
ATOM 1926 C C . GLU A 1 248 ? -17.233 1.638 5.425 1.00 73.69 248 GLU A C 1
ATOM 1928 O O . GLU A 1 248 ? -16.311 1.909 4.649 1.00 73.69 248 GLU A O 1
ATOM 1933 N N . ARG A 1 249 ? -18.413 2.271 5.327 1.00 77.62 249 ARG A N 1
ATOM 1934 C CA . ARG A 1 249 ? -18.704 3.362 4.386 1.00 77.62 249 ARG A CA 1
ATOM 1935 C C . ARG A 1 249 ? -18.424 4.756 4.968 1.00 77.62 249 ARG A C 1
ATOM 1937 O O . ARG A 1 249 ? -18.627 5.734 4.241 1.00 77.62 249 ARG A O 1
ATOM 1944 N N . SER A 1 250 ? -17.946 4.853 6.204 1.00 81.50 250 SER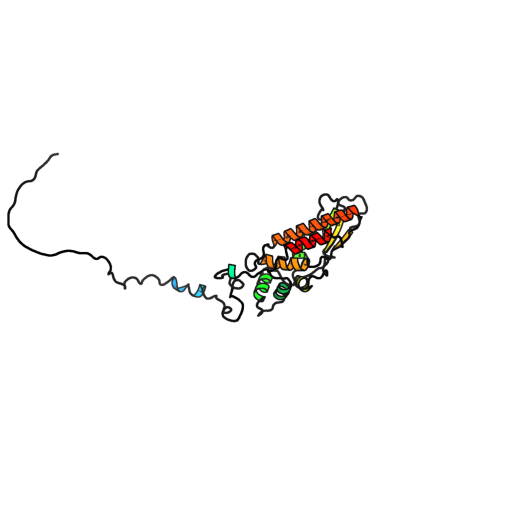 A N 1
ATOM 1945 C CA . SER A 1 250 ? -17.588 6.084 6.913 1.00 81.50 250 SER A CA 1
ATOM 1946 C C . SER A 1 250 ? -16.660 6.991 6.090 1.00 81.50 250 SER A C 1
ATOM 1948 O O . SER A 1 250 ? -15.658 6.518 5.532 1.00 81.50 250 SER A O 1
ATOM 1950 N N . PRO A 1 251 ? -16.945 8.306 6.001 1.00 83.75 251 PRO A N 1
ATOM 1951 C CA . PRO A 1 251 ? -16.045 9.266 5.369 1.00 83.75 251 PRO A CA 1
ATOM 1952 C C . PRO A 1 251 ? -14.657 9.304 6.021 1.00 83.75 251 PRO A C 1
ATOM 1954 O O . PRO A 1 251 ? -13.669 9.482 5.314 1.00 83.75 251 PRO A O 1
ATOM 1957 N N . ALA A 1 252 ? -14.555 9.091 7.340 1.00 83.12 252 ALA A N 1
ATOM 1958 C CA . ALA A 1 252 ? -13.289 9.165 8.071 1.00 83.12 252 ALA A CA 1
ATOM 1959 C C . ALA A 1 252 ? -12.323 8.024 7.699 1.00 83.12 252 ALA A C 1
ATOM 1961 O O . ALA A 1 252 ? -11.116 8.263 7.548 1.00 83.12 252 ALA A O 1
ATOM 1962 N N . ILE A 1 253 ? -12.866 6.815 7.506 1.00 84.31 253 ILE A N 1
ATOM 1963 C CA . ILE A 1 253 ? -12.149 5.623 7.026 1.00 84.31 253 ILE A CA 1
ATOM 1964 C C . ILE A 1 253 ? -11.727 5.825 5.567 1.00 84.31 253 ILE A C 1
ATOM 1966 O O . ILE A 1 253 ? -10.543 5.733 5.240 1.00 84.31 253 ILE A O 1
ATOM 1970 N N . LYS A 1 254 ? -12.679 6.174 4.687 1.00 86.69 254 LYS A N 1
ATOM 1971 C CA . LYS A 1 254 ? -12.413 6.432 3.259 1.00 86.69 254 LYS A CA 1
ATOM 1972 C C . LYS A 1 254 ? -11.345 7.502 3.050 1.00 86.69 254 LYS A C 1
ATOM 1974 O O . LYS A 1 254 ? -10.484 7.329 2.190 1.00 86.69 254 LYS A O 1
ATOM 1979 N N . LYS A 1 255 ? -11.387 8.577 3.845 1.00 88.56 255 LYS A N 1
ATOM 1980 C CA . LYS A 1 255 ? -10.421 9.672 3.767 1.00 88.56 255 LYS A CA 1
ATOM 1981 C C . LYS A 1 255 ? -8.991 9.197 4.044 1.00 88.56 255 LYS A C 1
ATOM 1983 O O . LYS A 1 255 ? -8.116 9.556 3.276 1.00 88.56 255 LYS A O 1
ATOM 1988 N N . ALA A 1 256 ? -8.750 8.337 5.040 1.00 86.19 256 ALA A N 1
ATOM 1989 C CA . ALA A 1 256 ? -7.390 7.851 5.325 1.00 86.19 256 ALA A CA 1
ATOM 1990 C C . ALA A 1 256 ? -6.746 7.146 4.114 1.00 86.19 256 ALA A C 1
ATOM 1992 O O . ALA A 1 256 ? -5.581 7.378 3.804 1.00 86.19 256 ALA A O 1
ATOM 1993 N N . PHE A 1 257 ? -7.521 6.335 3.386 1.00 89.25 257 PHE A N 1
ATOM 1994 C CA . PHE A 1 257 ? -7.051 5.723 2.142 1.00 89.25 257 PHE A CA 1
ATOM 1995 C C . PHE A 1 257 ? -6.864 6.746 1.013 1.00 89.25 257 PHE A C 1
ATOM 1997 O O . PHE A 1 257 ? -5.885 6.656 0.279 1.00 89.25 257 PHE A O 1
ATOM 2004 N N . ALA A 1 258 ? -7.789 7.698 0.857 1.00 90.56 258 ALA A N 1
ATOM 2005 C CA . ALA A 1 258 ? -7.722 8.719 -0.191 1.00 90.56 258 ALA A CA 1
ATOM 2006 C C . ALA A 1 258 ? -6.542 9.687 -0.000 1.00 90.56 258 ALA A C 1
ATOM 2008 O O . ALA A 1 258 ? -5.870 10.013 -0.976 1.00 90.56 258 ALA A O 1
ATOM 2009 N N . ASP A 1 259 ? -6.262 10.085 1.243 1.00 90.56 259 ASP A N 1
ATOM 2010 C CA . ASP A 1 259 ? -5.126 10.928 1.611 1.00 90.56 259 ASP A CA 1
ATOM 2011 C C . ASP A 1 259 ? -3.812 10.239 1.187 1.00 90.56 259 ASP A C 1
ATOM 2013 O O . ASP A 1 259 ? -3.076 10.800 0.372 1.00 90.56 259 ASP A O 1
ATOM 2017 N N . LEU A 1 260 ? -3.568 8.984 1.604 1.00 90.44 260 LEU A N 1
ATOM 2018 C CA . LEU A 1 260 ? -2.371 8.225 1.196 1.00 90.44 260 LEU A CA 1
ATOM 2019 C C . LEU A 1 260 ? -2.297 8.000 -0.325 1.00 90.44 260 LEU A C 1
ATOM 2021 O O . LEU A 1 260 ? -1.227 8.128 -0.920 1.00 90.44 260 LEU A O 1
ATOM 2025 N N . ILE A 1 261 ? -3.424 7.678 -0.974 1.00 92.12 261 ILE A N 1
ATOM 2026 C CA . ILE A 1 261 ? -3.476 7.522 -2.435 1.00 92.12 261 ILE A CA 1
ATOM 2027 C C . ILE A 1 261 ? -3.042 8.822 -3.118 1.00 92.12 261 ILE A C 1
ATOM 2029 O O . ILE A 1 261 ? -2.180 8.773 -3.988 1.00 92.12 261 ILE A O 1
ATOM 2033 N N . SER A 1 262 ? -3.577 9.977 -2.713 1.00 91.00 262 SER A N 1
ATOM 2034 C CA . SER A 1 262 ? -3.221 11.264 -3.329 1.00 91.00 262 SER A CA 1
ATOM 2035 C C . SER A 1 262 ? -1.757 11.667 -3.108 1.00 91.00 262 SER A C 1
ATOM 2037 O O . SER A 1 262 ? -1.166 12.269 -3.999 1.00 91.00 262 SER A O 1
ATOM 2039 N N . GLN A 1 263 ? -1.148 11.279 -1.981 1.00 90.31 263 GLN A N 1
ATOM 2040 C CA . GLN A 1 263 ? 0.282 11.491 -1.721 1.00 90.31 263 GLN A CA 1
ATOM 2041 C C . GLN A 1 263 ? 1.181 10.607 -2.598 1.00 90.31 263 GLN A C 1
ATOM 2043 O O . GLN A 1 263 ? 2.235 11.052 -3.043 1.00 90.31 263 GLN A O 1
ATOM 2048 N N . LEU A 1 264 ? 0.783 9.355 -2.850 1.00 90.81 264 LEU A N 1
ATOM 2049 C CA . LEU A 1 264 ? 1.608 8.383 -3.575 1.00 90.81 264 LEU A CA 1
ATOM 2050 C C . LEU A 1 264 ? 1.349 8.340 -5.088 1.00 90.81 264 LEU A C 1
ATOM 2052 O O . LEU A 1 264 ? 2.220 7.882 -5.830 1.00 90.81 264 LEU A O 1
ATOM 2056 N N . GLN A 1 265 ? 0.198 8.821 -5.569 1.00 88.38 265 GLN A N 1
ATOM 2057 C CA . GLN A 1 265 ? -0.192 8.815 -6.987 1.00 88.38 265 GLN A CA 1
ATOM 2058 C C . GLN A 1 265 ? 0.457 9.965 -7.788 1.00 88.38 265 GLN A C 1
ATOM 2060 O O . GLN A 1 265 ? -0.206 10.687 -8.533 1.00 88.38 265 GLN A O 1
ATOM 2065 N N . LEU A 1 266 ? 1.770 10.127 -7.626 1.00 84.19 266 LEU A N 1
ATOM 2066 C CA . LEU A 1 266 ? 2.597 11.117 -8.314 1.00 84.19 266 LEU A CA 1
ATOM 2067 C C . LEU A 1 266 ? 3.220 10.481 -9.563 1.00 84.19 266 LEU A C 1
ATOM 2069 O O . LEU A 1 266 ? 4.390 10.103 -9.553 1.00 84.19 266 LEU A O 1
ATOM 2073 N N . TRP A 1 267 ? 2.403 10.311 -10.604 1.00 82.94 267 TRP A N 1
ATOM 2074 C CA . TRP A 1 267 ? 2.828 9.880 -11.942 1.00 82.94 267 TRP A CA 1
ATOM 2075 C C . TRP A 1 267 ? 2.978 11.110 -12.851 1.00 82.94 267 TRP A C 1
ATOM 2077 O O . TRP A 1 267 ? 2.176 12.041 -12.729 1.00 82.94 267 TRP A O 1
ATOM 2087 N N . SER A 1 268 ? 3.965 11.101 -13.753 1.00 54.56 268 SER A N 1
ATOM 2088 C CA . SER A 1 268 ? 4.229 12.166 -14.738 1.00 54.56 268 SER A CA 1
ATOM 2089 C C . SER A 1 268 ? 4.154 11.674 -16.185 1.00 54.56 268 SER A C 1
ATOM 2091 O O . SER A 1 268 ? 4.494 10.494 -16.436 1.00 54.56 268 SER A O 1
#

Radius of gyration: 39.27 Å; chains: 1; bounding box: 125×67×68 Å

Sequence (268 aa):
MNQDKSAIHDDSGQESNSADNDVDRSATEGKSRFSRRRFLHTSAAISPVLFSLKSHASWGSGAGGQNCSIMVSGNASNPQLCSYDAVDPQRWSQVIRSRQGDNTYPLRQALNNGQISGSTYFNQLFLSPFYHWQTVPLKGWKFKLSVQQTSDVRIKHVLGAHGGGQFRLALTFEPTESSGSGEALEVSLRPRHFHQVLVAAYLNAFFSTSVIRYPYNTRQVESAVIETIMVLASKLADELNSHASVNERSPAIKKAFADLISQLQLWS